Protein AF-A0A8S8Z675-F1 (afdb_monomer_lite)

Foldseek 3Di:
DDQDDPPDDPPPRDDQCCVVPPPPCPPPVLVCQQVVDDLLAFPDWDWDWDADPVRDIFIEIETHHQWQADPVNVRHAWPPQPNSSRHDNPRDQVSLVSNVVNSCVVCVNVPRGQAYEYHQSQALLPCRTQPPVNSLCVLQVCQVVNHAYEYGHEQLSDDPVVVVVSCVRHNNHHYHYPPVDQDQCCCVPVTVHPDHPVVVSGPPPPPDRRD

pLDDT: mean 84.51, std 18.65, range [29.25, 98.75]

Structure (mmCIF, N/CA/C/O backbone):
data_AF-A0A8S8Z675-F1
#
_entry.id   AF-A0A8S8Z675-F1
#
loop_
_atom_site.group_PDB
_atom_site.id
_atom_site.type_symbol
_atom_site.label_atom_id
_atom_site.label_alt_id
_atom_site.label_comp_id
_atom_site.label_asym_id
_atom_site.label_entity_id
_atom_site.label_seq_id
_atom_site.pdbx_PDB_ins_code
_atom_site.Cartn_x
_atom_site.Cartn_y
_atom_site.Cartn_z
_atom_site.occupancy
_atom_site.B_iso_or_equiv
_atom_site.auth_seq_id
_atom_site.auth_comp_id
_atom_site.auth_asym_id
_atom_site.auth_atom_id
_atom_site.pdbx_PDB_model_num
ATOM 1 N N . MET A 1 1 ? 6.447 -2.393 -35.358 1.00 37.44 1 MET A N 1
ATOM 2 C CA . MET A 1 1 ? 7.107 -2.925 -34.146 1.00 37.44 1 MET A CA 1
ATOM 3 C C . MET A 1 1 ? 8.607 -2.726 -34.304 1.00 37.44 1 MET A C 1
ATOM 5 O O . MET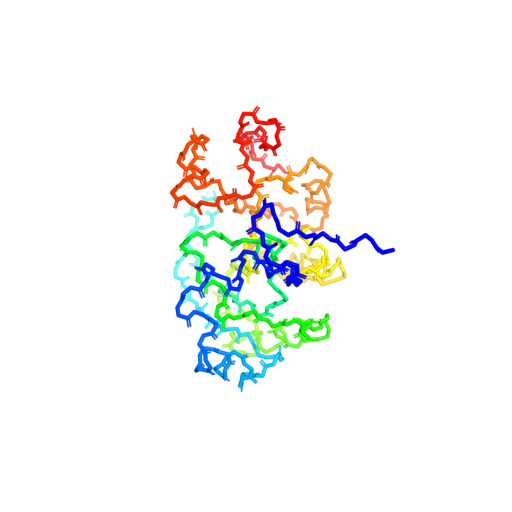 A 1 1 ? 9.206 -3.419 -35.113 1.00 37.44 1 MET A O 1
ATOM 9 N N . ALA A 1 2 ? 9.198 -1.735 -33.639 1.00 36.53 2 ALA A N 1
ATOM 10 C CA . ALA A 1 2 ? 10.641 -1.511 -33.720 1.00 36.53 2 ALA A CA 1
ATOM 11 C C . ALA A 1 2 ? 11.359 -2.552 -32.846 1.00 36.53 2 ALA A C 1
ATOM 13 O O . ALA A 1 2 ? 11.142 -2.600 -31.636 1.00 36.53 2 ALA A O 1
ATOM 14 N N . GLN A 1 3 ? 12.164 -3.418 -33.464 1.00 41.59 3 GLN A N 1
ATOM 15 C CA . GLN A 1 3 ? 13.065 -4.312 -32.743 1.00 41.59 3 GLN A CA 1
ATOM 16 C C . GLN A 1 3 ? 14.209 -3.470 -32.171 1.00 41.59 3 GLN A C 1
ATOM 18 O O . GLN A 1 3 ? 15.090 -3.034 -32.903 1.00 41.59 3 GLN A O 1
ATOM 23 N N . ALA A 1 4 ? 14.174 -3.200 -30.868 1.00 43.75 4 ALA A N 1
ATOM 24 C CA . ALA A 1 4 ? 15.305 -2.599 -30.178 1.00 43.75 4 ALA A CA 1
ATOM 25 C C . ALA A 1 4 ? 16.403 -3.666 -30.022 1.00 43.75 4 ALA A C 1
ATOM 27 O O . ALA A 1 4 ? 16.273 -4.582 -29.209 1.00 43.75 4 ALA A O 1
ATOM 28 N N . SER A 1 5 ? 17.459 -3.577 -30.830 1.00 43.59 5 SER A N 1
ATOM 29 C CA . SER A 1 5 ? 18.717 -4.298 -30.624 1.00 43.59 5 SER A CA 1
ATOM 30 C C . SER A 1 5 ? 19.519 -3.603 -29.520 1.00 43.59 5 SER A C 1
ATOM 32 O O . SER A 1 5 ? 19.601 -2.374 -29.492 1.00 43.59 5 SER A O 1
ATOM 34 N N . GLY A 1 6 ? 20.097 -4.363 -28.587 1.00 44.12 6 GLY A N 1
ATOM 35 C CA . GLY A 1 6 ? 20.959 -3.794 -27.546 1.00 44.12 6 GLY A CA 1
ATOM 36 C C . GLY A 1 6 ? 22.191 -3.124 -28.163 1.00 44.12 6 GLY A C 1
ATOM 37 O O . GLY A 1 6 ? 22.711 -3.618 -29.158 1.00 44.12 6 GLY A O 1
ATOM 38 N N . MET A 1 7 ? 22.675 -2.026 -27.565 1.00 50.34 7 MET A N 1
ATOM 39 C CA . MET A 1 7 ? 23.772 -1.188 -28.101 1.00 50.34 7 MET A CA 1
ATOM 40 C C . MET A 1 7 ? 25.100 -1.929 -28.368 1.00 50.34 7 MET A C 1
ATOM 42 O O . MET A 1 7 ? 25.996 -1.344 -28.967 1.00 50.34 7 MET A O 1
ATOM 46 N N . LEU A 1 8 ? 25.245 -3.184 -27.925 1.00 54.31 8 LEU A N 1
ATOM 47 C CA . LEU A 1 8 ? 26.469 -3.989 -28.039 1.00 54.31 8 LEU A CA 1
ATOM 48 C C . LEU A 1 8 ? 26.219 -5.469 -28.431 1.00 54.31 8 LEU A C 1
ATOM 50 O O . LEU A 1 8 ? 27.111 -6.292 -28.260 1.00 54.31 8 LEU A O 1
ATOM 54 N N . GLY A 1 9 ? 25.022 -5.848 -28.900 1.00 50.88 9 GLY A N 1
ATOM 55 C CA . GLY A 1 9 ? 24.631 -7.262 -29.054 1.00 50.88 9 GLY A CA 1
ATOM 56 C C . GLY A 1 9 ? 24.753 -7.838 -30.471 1.00 50.88 9 GLY A C 1
ATOM 57 O O . GLY A 1 9 ? 24.430 -7.165 -31.446 1.00 50.88 9 GLY A O 1
ATOM 58 N N . ASP A 1 10 ? 25.130 -9.115 -30.544 1.00 64.31 10 ASP A N 1
ATOM 59 C CA . ASP A 1 10 ? 25.222 -10.065 -31.678 1.00 64.31 10 ASP A CA 1
ATOM 60 C C . ASP A 1 10 ? 23.957 -10.256 -32.558 1.00 64.31 10 ASP A C 1
ATOM 62 O O . ASP A 1 10 ? 23.813 -11.262 -33.251 1.00 64.31 10 ASP A O 1
ATOM 66 N N . GLY A 1 11 ? 23.015 -9.313 -32.539 1.00 59.59 11 GLY A N 1
ATOM 67 C CA . GLY A 1 11 ? 21.727 -9.427 -33.223 1.00 59.59 11 GLY A CA 1
ATOM 68 C C . GLY A 1 11 ? 20.681 -10.251 -32.465 1.00 59.59 11 GLY A C 1
ATOM 69 O O . GLY A 1 11 ? 19.543 -10.349 -32.930 1.00 59.59 11 GLY A O 1
ATOM 70 N N . SER A 1 12 ? 21.004 -10.802 -31.288 1.00 61.88 12 SER A N 1
ATOM 71 C CA . SER A 1 12 ? 19.998 -11.392 -30.405 1.00 61.88 12 SER A CA 1
ATOM 72 C C . SER A 1 12 ? 19.007 -10.336 -29.901 1.00 61.88 12 SER A C 1
ATOM 74 O O . SER A 1 12 ? 19.313 -9.147 -29.745 1.00 61.88 12 SER A O 1
ATOM 76 N N . LYS A 1 13 ? 17.761 -10.770 -29.668 1.00 57.84 13 LYS A N 1
ATOM 77 C CA . LYS A 1 13 ? 16.705 -9.904 -29.134 1.00 57.84 13 LYS A CA 1
ATOM 78 C C . LYS A 1 13 ? 17.184 -9.352 -27.796 1.00 57.84 13 LYS A C 1
ATOM 80 O O . LYS A 1 13 ? 17.541 -10.137 -26.921 1.00 57.84 13 LYS A O 1
ATOM 85 N N . ALA A 1 14 ? 17.169 -8.025 -27.639 1.00 53.12 14 ALA A N 1
ATOM 86 C CA . ALA A 1 14 ? 17.610 -7.392 -26.406 1.00 53.12 14 ALA A CA 1
ATOM 87 C C . ALA A 1 14 ? 16.873 -8.014 -25.219 1.00 53.12 14 ALA A C 1
ATOM 89 O O . ALA A 1 14 ? 15.657 -7.864 -25.053 1.00 53.12 14 ALA A O 1
ATOM 90 N N . VAL A 1 15 ? 17.625 -8.742 -24.403 1.00 52.50 15 VAL A N 1
ATOM 91 C CA . VAL A 1 15 ? 17.136 -9.226 -23.130 1.00 52.50 15 VAL A CA 1
ATOM 92 C C . VAL A 1 15 ? 17.043 -7.990 -22.249 1.00 52.50 15 VAL A C 1
ATOM 94 O O . VAL A 1 15 ? 18.040 -7.311 -22.001 1.00 52.50 15 VAL A O 1
ATOM 97 N N . LYS A 1 16 ? 15.825 -7.628 -21.840 1.00 52.16 16 LYS A N 1
ATOM 98 C CA . LYS A 1 16 ? 15.617 -6.498 -20.931 1.00 52.16 16 LYS A CA 1
ATOM 99 C C . LYS A 1 16 ? 16.550 -6.695 -19.720 1.00 52.16 16 LYS A C 1
ATOM 101 O O . LYS A 1 16 ? 16.574 -7.786 -19.154 1.00 52.16 16 LYS A O 1
ATOM 106 N N . VAL A 1 17 ? 17.250 -5.639 -19.301 1.00 47.53 17 VAL A N 1
ATOM 107 C CA . VAL A 1 17 ? 18.273 -5.655 -18.229 1.00 47.53 17 VAL A CA 1
ATOM 108 C C . VAL A 1 17 ? 17.828 -6.429 -16.979 1.00 47.53 17 VAL A C 1
ATOM 110 O O . VAL A 1 17 ? 18.630 -7.133 -16.377 1.00 47.53 17 VAL A O 1
ATOM 113 N N . HIS A 1 18 ? 16.538 -6.399 -16.638 1.00 53.34 18 HIS A N 1
ATOM 114 C CA . HIS A 1 18 ? 15.972 -7.160 -15.521 1.00 53.34 18 HIS A CA 1
ATOM 115 C C . HIS A 1 18 ? 16.120 -8.698 -15.591 1.00 53.34 18 HIS A C 1
ATOM 117 O O . HIS A 1 18 ? 16.069 -9.323 -14.542 1.00 53.34 18 HIS A O 1
ATOM 123 N N . HIS A 1 19 ? 16.319 -9.333 -16.752 1.00 54.28 19 HIS A N 1
ATOM 124 C CA . HIS A 1 19 ? 16.662 -10.768 -16.813 1.00 54.28 19 HIS A CA 1
ATOM 125 C C . HIS A 1 19 ? 18.177 -11.018 -16.733 1.00 54.28 19 HIS A C 1
ATOM 127 O O . HIS A 1 19 ? 18.598 -12.154 -16.550 1.00 54.28 19 HIS A O 1
ATOM 133 N N . LEU A 1 20 ? 18.991 -9.969 -16.902 1.00 54.34 20 LEU A N 1
ATOM 134 C CA . LEU A 1 20 ? 20.455 -10.035 -16.878 1.00 54.34 20 LEU A CA 1
ATOM 135 C C . LEU A 1 20 ? 21.039 -9.633 -15.513 1.00 54.34 20 LEU A C 1
ATOM 137 O O . LEU A 1 20 ? 22.130 -10.071 -15.171 1.00 54.34 20 LEU A O 1
ATOM 141 N N . VAL A 1 21 ? 20.328 -8.792 -14.750 1.00 54.12 21 VAL A N 1
ATOM 142 C CA . VAL A 1 21 ? 20.815 -8.171 -13.501 1.00 54.12 21 VAL A CA 1
ATOM 143 C C . VAL A 1 21 ? 20.091 -8.680 -12.244 1.00 54.12 21 VAL A C 1
ATOM 145 O O . VAL A 1 21 ? 20.649 -8.583 -11.156 1.00 54.12 21 VAL A O 1
ATOM 148 N N . LYS A 1 22 ? 18.896 -9.279 -12.359 1.00 54.41 22 LYS A N 1
ATOM 149 C CA . LYS A 1 22 ? 18.192 -9.883 -11.209 1.00 54.41 22 LYS A CA 1
ATOM 150 C C . LYS A 1 22 ? 18.758 -11.268 -10.884 1.00 54.41 22 LYS A C 1
ATOM 152 O O . LYS A 1 22 ? 18.321 -12.290 -11.424 1.00 54.41 22 LYS A O 1
ATOM 157 N N . ALA A 1 23 ? 19.812 -11.251 -10.075 1.00 58.53 23 ALA A N 1
ATOM 158 C CA . ALA A 1 23 ? 20.454 -12.395 -9.439 1.00 58.53 23 ALA A CA 1
ATOM 159 C C . ALA A 1 23 ? 19.529 -12.964 -8.327 1.00 58.53 23 ALA A C 1
ATOM 161 O O . ALA A 1 23 ? 18.696 -12.248 -7.829 1.00 58.53 23 ALA A O 1
ATOM 162 N N . PRO A 1 24 ? 19.670 -14.215 -7.867 1.00 58.28 24 PRO A N 1
ATOM 163 C CA . PRO A 1 24 ? 18.633 -15.058 -7.214 1.00 58.28 24 PRO A CA 1
ATOM 164 C C . PRO A 1 24 ? 17.138 -15.054 -7.627 1.00 58.28 24 PRO A C 1
ATOM 166 O O . PRO A 1 24 ? 16.511 -16.118 -7.591 1.00 58.28 24 PRO A O 1
ATOM 169 N N . GLU A 1 25 ? 16.516 -13.935 -8.003 1.00 62.53 25 GLU A N 1
ATOM 170 C CA . GLU A 1 25 ? 15.045 -13.831 -8.127 1.00 62.53 25 GLU A CA 1
ATOM 171 C C . GLU A 1 25 ? 14.463 -14.525 -9.368 1.00 62.53 25 GLU A C 1
ATOM 173 O O . GLU A 1 25 ? 13.314 -14.960 -9.366 1.00 62.53 25 GLU A O 1
ATOM 178 N N . ASN A 1 26 ? 15.262 -14.658 -10.429 1.00 67.81 26 ASN A N 1
ATOM 179 C CA . ASN A 1 26 ? 14.897 -15.413 -11.632 1.00 67.81 26 ASN A CA 1
ATOM 180 C C . ASN A 1 26 ? 15.376 -16.868 -11.582 1.00 67.81 26 ASN A C 1
ATOM 182 O O . ASN A 1 26 ? 15.311 -17.575 -12.591 1.00 67.81 26 ASN A O 1
ATOM 186 N N . THR A 1 27 ? 15.899 -17.327 -10.440 1.00 78.50 27 THR A N 1
ATOM 187 C CA . THR A 1 27 ? 16.224 -18.746 -10.313 1.00 78.50 27 THR A CA 1
ATOM 188 C C . THR A 1 27 ? 14.946 -19.568 -10.479 1.00 78.50 27 THR A C 1
ATOM 190 O O . THR A 1 27 ? 13.864 -19.124 -10.081 1.00 78.50 27 THR A O 1
ATOM 193 N N . PRO A 1 28 ? 15.040 -20.789 -11.030 1.00 83.50 28 PRO A N 1
ATOM 194 C CA . PRO A 1 28 ? 13.882 -21.666 -11.139 1.00 83.50 28 PRO A CA 1
ATOM 195 C C . PRO A 1 28 ? 13.163 -21.882 -9.802 1.00 83.50 28 PRO A C 1
ATOM 197 O O . PRO A 1 28 ? 11.961 -22.105 -9.792 1.00 83.50 28 PRO A O 1
ATOM 200 N N . GLU A 1 29 ? 13.876 -21.817 -8.676 1.00 83.69 29 GLU A N 1
ATOM 201 C CA . GLU A 1 29 ? 13.288 -21.935 -7.342 1.00 83.69 29 GLU A CA 1
ATOM 202 C C . GLU A 1 29 ? 12.464 -20.711 -6.944 1.00 83.69 29 GLU A C 1
ATOM 204 O O . GLU A 1 29 ? 11.312 -20.873 -6.550 1.00 83.69 29 GLU A O 1
ATOM 209 N N . SER A 1 30 ? 13.008 -19.503 -7.105 1.00 81.56 30 SER A N 1
ATOM 210 C CA . SER A 1 30 ? 12.283 -18.257 -6.835 1.00 81.56 30 SER A CA 1
ATOM 211 C C . SER A 1 30 ? 11.032 -18.135 -7.700 1.00 81.56 30 SER A C 1
ATOM 213 O O . SER A 1 30 ? 9.965 -17.798 -7.192 1.00 81.56 30 SER A O 1
ATOM 215 N N . VAL A 1 31 ? 11.134 -18.497 -8.986 1.00 82.75 31 VAL A N 1
ATOM 216 C CA . VAL A 1 31 ? 9.974 -18.568 -9.882 1.00 82.75 31 VAL A CA 1
ATOM 217 C C . VAL A 1 31 ? 8.979 -19.601 -9.365 1.00 82.75 31 VAL A C 1
ATOM 219 O O . VAL A 1 31 ? 7.843 -19.240 -9.106 1.00 82.75 31 VAL A O 1
ATOM 222 N N . ARG A 1 32 ? 9.388 -20.854 -9.115 1.00 87.19 32 ARG A N 1
ATOM 223 C CA . ARG A 1 32 ? 8.475 -21.882 -8.579 1.00 87.19 32 ARG A CA 1
ATOM 224 C C . ARG A 1 32 ? 7.759 -21.428 -7.311 1.00 87.19 32 ARG A C 1
ATOM 226 O O . ARG A 1 32 ? 6.565 -21.656 -7.198 1.00 87.19 32 ARG A O 1
ATOM 233 N N . ARG A 1 33 ? 8.465 -20.794 -6.373 1.00 85.75 33 ARG A N 1
ATOM 234 C CA . ARG A 1 33 ? 7.872 -20.286 -5.131 1.00 85.75 33 ARG A CA 1
ATOM 235 C C . ARG A 1 33 ? 6.822 -19.213 -5.416 1.00 85.75 33 ARG A C 1
ATOM 237 O O . ARG A 1 33 ? 5.732 -19.274 -4.858 1.00 85.75 33 ARG A O 1
ATOM 244 N N . ARG A 1 34 ? 7.132 -18.267 -6.297 1.00 85.12 34 ARG A N 1
ATOM 245 C CA . ARG A 1 34 ? 6.224 -17.186 -6.685 1.00 85.12 34 ARG A CA 1
ATOM 246 C C . ARG A 1 34 ? 4.999 -17.684 -7.455 1.00 85.12 34 ARG A C 1
ATOM 248 O O . ARG A 1 34 ? 3.901 -17.200 -7.250 1.00 85.12 34 ARG A O 1
ATOM 255 N N . GLU A 1 35 ? 5.168 -18.696 -8.295 1.00 87.00 35 GLU A N 1
ATOM 256 C CA . GLU A 1 35 ? 4.053 -19.314 -9.019 1.00 87.00 35 GLU A CA 1
ATOM 257 C C . GLU A 1 35 ? 3.272 -20.334 -8.156 1.00 87.00 35 GLU A C 1
ATOM 259 O O . GLU A 1 35 ? 2.268 -20.871 -8.611 1.00 87.00 35 GLU A O 1
ATOM 264 N N . SER A 1 36 ? 3.726 -20.645 -6.931 1.00 89.50 36 SER A N 1
ATOM 265 C CA . SER A 1 36 ? 3.105 -21.681 -6.081 1.00 89.50 36 SER A CA 1
ATOM 266 C C . SER A 1 36 ? 2.018 -21.183 -5.134 1.00 89.50 36 SER A C 1
ATOM 268 O O . SER A 1 36 ? 1.254 -22.001 -4.626 1.00 89.50 36 SER A O 1
ATOM 270 N N . TRP A 1 37 ? 1.976 -19.882 -4.846 1.00 91.06 37 TRP A N 1
ATOM 271 C CA . TRP A 1 37 ? 0.991 -19.322 -3.926 1.00 91.06 37 TRP A CA 1
ATOM 272 C C . TRP A 1 37 ? -0.346 -19.036 -4.615 1.00 91.06 37 TRP A C 1
ATOM 274 O O . TRP A 1 37 ? -0.410 -18.849 -5.832 1.00 91.06 37 TRP A O 1
ATOM 284 N N . ASP A 1 38 ? -1.414 -18.988 -3.820 1.00 94.50 38 ASP A N 1
ATOM 285 C CA . ASP A 1 38 ? -2.748 -18.605 -4.279 1.00 94.50 38 ASP A CA 1
ATOM 286 C C . ASP A 1 38 ? -2.853 -17.077 -4.409 1.00 94.50 38 ASP A C 1
ATOM 288 O O . ASP A 1 38 ? -2.470 -16.342 -3.494 1.00 94.50 38 ASP A O 1
ATOM 292 N N . ALA A 1 39 ? -3.324 -16.594 -5.562 1.00 94.50 39 ALA A N 1
ATOM 293 C CA . ALA A 1 39 ? -3.468 -15.162 -5.819 1.00 94.50 39 ALA A CA 1
ATOM 294 C C . ALA A 1 39 ? -4.624 -14.535 -5.050 1.00 94.50 39 ALA A C 1
ATOM 296 O O . ALA A 1 39 ? -4.605 -13.324 -4.835 1.00 94.50 39 ALA A O 1
ATOM 297 N N . THR A 1 40 ? -5.580 -15.339 -4.584 1.00 97.06 40 THR A N 1
ATOM 298 C CA . THR A 1 40 ? -6.673 -14.851 -3.744 1.00 97.06 40 THR A CA 1
ATOM 299 C C . THR A 1 40 ? -6.250 -14.663 -2.289 1.00 97.06 40 THR A C 1
ATOM 301 O O . THR A 1 40 ? -7.021 -14.124 -1.503 1.00 97.06 40 THR A O 1
ATOM 304 N N . GLU A 1 41 ? -5.037 -15.075 -1.902 1.00 97.00 41 GLU A N 1
ATOM 305 C CA . GLU A 1 41 ? -4.533 -14.923 -0.537 1.00 97.00 41 GLU A CA 1
ATOM 306 C C . GLU A 1 41 ? -3.491 -13.798 -0.414 1.00 97.00 41 GLU A C 1
ATOM 308 O O . GLU A 1 41 ? -2.545 -13.730 -1.213 1.00 97.00 41 GLU A O 1
ATOM 313 N N . PRO A 1 42 ? -3.594 -12.932 0.615 1.00 97.12 42 PRO A N 1
ATOM 314 C CA . PRO A 1 42 ? -2.607 -11.886 0.847 1.00 97.12 42 PRO A CA 1
ATOM 315 C C . PRO A 1 42 ? -1.243 -12.492 1.195 1.00 97.12 42 PRO A C 1
ATOM 317 O O . PRO A 1 42 ? -1.143 -13.598 1.740 1.00 97.12 42 PRO A O 1
ATOM 320 N N . ALA A 1 43 ? -0.170 -11.743 0.932 1.00 95.25 43 ALA A N 1
ATOM 321 C CA . ALA A 1 43 ? 1.193 -12.163 1.246 1.00 95.25 43 ALA A CA 1
ATOM 322 C C . ALA A 1 43 ? 1.350 -12.437 2.745 1.00 95.25 43 ALA A C 1
ATOM 324 O O . ALA A 1 43 ? 1.880 -13.473 3.153 1.00 95.25 43 ALA A O 1
ATOM 325 N N . THR A 1 44 ? 0.845 -11.518 3.568 1.00 96.06 44 THR A N 1
ATOM 326 C CA . THR A 1 44 ? 0.732 -11.689 5.014 1.00 96.06 44 THR A CA 1
ATOM 327 C C . THR A 1 44 ? -0.250 -10.681 5.600 1.00 96.06 44 THR A C 1
ATOM 329 O O . THR A 1 44 ? -0.489 -9.616 5.027 1.00 96.06 44 THR A O 1
ATOM 332 N N . VAL A 1 45 ? -0.786 -11.013 6.772 1.00 98.31 45 VAL A N 1
ATOM 333 C CA . VAL A 1 45 ? -1.594 -10.113 7.594 1.00 98.31 45 VAL A CA 1
ATOM 334 C C . VAL A 1 45 ? -1.207 -10.270 9.054 1.00 98.31 45 VAL A C 1
ATOM 336 O O . VAL A 1 45 ? -0.895 -11.377 9.500 1.00 98.31 45 VAL A O 1
ATOM 339 N N . TYR A 1 46 ? -1.204 -9.172 9.803 1.00 98.44 46 TYR A N 1
ATOM 340 C CA . TYR A 1 46 ? -0.879 -9.188 11.229 1.00 98.44 46 TYR A CA 1
ATOM 341 C C . TYR A 1 46 ? -1.357 -7.912 11.933 1.00 98.44 46 TYR A C 1
ATOM 343 O O . TYR A 1 46 ? -1.612 -6.893 11.293 1.00 98.44 46 TYR A O 1
ATOM 351 N N . LYS A 1 47 ? -1.468 -7.963 13.266 1.00 98.56 47 LYS A N 1
ATOM 352 C CA . LYS A 1 47 ? -1.799 -6.810 14.119 1.00 98.56 47 LYS A CA 1
ATOM 353 C C . LYS A 1 47 ? -0.540 -6.315 14.844 1.00 98.56 47 LYS A C 1
ATOM 355 O O . LYS A 1 47 ? 0.241 -7.129 15.334 1.00 98.56 47 LYS A O 1
ATOM 360 N N . THR A 1 48 ? -0.347 -5.000 14.943 1.00 98.19 48 THR A N 1
ATOM 361 C CA . THR A 1 48 ? 0.754 -4.380 15.708 1.00 98.19 48 THR A CA 1
ATOM 362 C C . THR A 1 48 ? 0.262 -3.229 16.581 1.00 98.19 48 THR A C 1
ATOM 364 O O . THR A 1 48 ? -0.651 -2.516 16.163 1.00 98.19 48 THR A O 1
ATOM 367 N N . PRO A 1 49 ? 0.888 -2.974 17.744 1.00 98.19 49 PRO A N 1
ATOM 368 C CA . PRO A 1 49 ? 0.720 -1.706 18.450 1.00 98.19 49 PRO A CA 1
ATOM 369 C C . PRO A 1 49 ? 1.179 -0.538 17.569 1.00 98.19 49 PRO A C 1
ATOM 371 O O . PRO A 1 49 ? 2.203 -0.647 16.898 1.00 98.19 49 PRO A O 1
ATOM 374 N N . GLU A 1 50 ? 0.434 0.564 17.574 1.00 98.06 50 GLU A N 1
ATOM 375 C CA . GLU A 1 50 ? 0.723 1.755 16.773 1.00 98.06 50 GLU A CA 1
ATOM 376 C C . GLU A 1 50 ? 0.187 3.028 17.449 1.00 98.06 50 GLU A C 1
ATOM 378 O O . GLU A 1 50 ? -0.498 2.961 18.474 1.00 98.06 50 GLU A O 1
ATOM 383 N N . ILE A 1 51 ? 0.504 4.197 16.891 1.00 97.56 51 ILE A N 1
ATOM 384 C CA . ILE A 1 51 ? 0.034 5.501 17.366 1.00 97.56 51 ILE A CA 1
ATOM 385 C C . ILE A 1 51 ? -0.745 6.215 16.251 1.00 97.56 51 ILE A C 1
ATOM 387 O O . ILE A 1 51 ? -0.271 6.347 15.123 1.00 97.56 51 ILE A O 1
ATOM 391 N N . LEU A 1 52 ? -1.953 6.679 16.570 1.00 97.19 52 LEU A N 1
ATOM 392 C CA . LEU A 1 52 ? -2.769 7.512 15.685 1.00 97.19 52 LEU A CA 1
ATOM 393 C C . LEU A 1 52 ? -2.173 8.928 15.540 1.00 97.19 52 LEU A C 1
ATOM 395 O O . LEU A 1 52 ? -1.389 9.359 16.387 1.00 97.19 52 LEU A O 1
ATOM 399 N N . PRO A 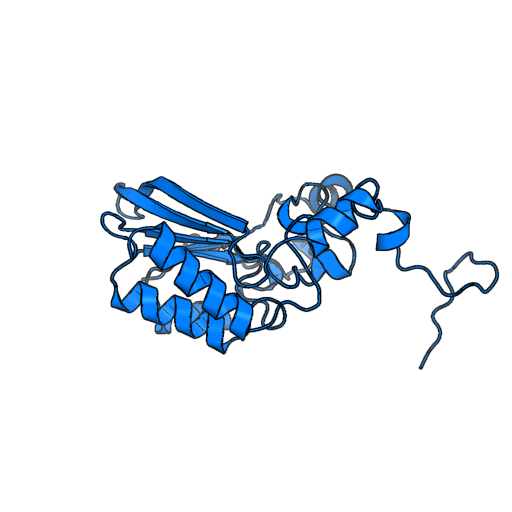1 53 ? -2.555 9.709 14.510 1.00 94.88 53 PRO A N 1
ATOM 400 C CA . PRO A 1 53 ? -2.013 11.059 14.305 1.00 94.88 53 PRO A CA 1
ATOM 401 C C . PRO A 1 53 ? -2.223 12.042 15.470 1.00 94.88 53 PRO A C 1
ATOM 403 O O . PRO A 1 53 ? -1.510 13.041 15.570 1.00 94.88 53 PRO A O 1
ATOM 406 N N . ASP A 1 54 ? -3.204 11.786 16.335 1.00 95.50 54 ASP A N 1
ATOM 407 C CA . ASP A 1 54 ? -3.496 12.569 17.539 1.00 95.50 54 ASP A CA 1
ATOM 408 C C . ASP A 1 54 ? -2.654 12.155 18.764 1.00 95.50 54 ASP A C 1
ATOM 410 O O . ASP A 1 54 ? -2.731 12.803 19.808 1.00 95.50 54 ASP A O 1
ATOM 414 N N . GLY A 1 55 ? -1.826 11.113 18.637 1.00 97.00 55 GLY A N 1
ATOM 415 C CA . GLY A 1 55 ? -1.001 10.557 19.708 1.00 97.00 55 GLY A CA 1
ATOM 416 C C . GLY A 1 55 ? -1.651 9.404 20.480 1.00 97.00 55 GLY A C 1
ATOM 417 O O . GLY A 1 55 ? -1.015 8.848 21.376 1.00 97.00 55 GLY A O 1
ATOM 418 N N . THR A 1 56 ? -2.885 9.014 20.153 1.00 98.06 56 THR A N 1
ATOM 419 C CA . THR A 1 56 ? -3.589 7.917 20.824 1.00 98.06 56 THR A CA 1
ATOM 420 C C . THR A 1 56 ? -2.968 6.565 20.459 1.00 98.06 56 THR A C 1
ATOM 422 O O . THR A 1 56 ? -2.785 6.247 19.283 1.00 98.06 56 THR A O 1
ATOM 425 N N . HIS A 1 57 ? -2.663 5.736 21.462 1.00 98.19 57 HIS A N 1
ATOM 426 C CA . HIS A 1 57 ? -2.235 4.352 21.237 1.00 98.19 57 HIS A CA 1
ATOM 427 C C . HIS A 1 57 ? -3.376 3.527 20.638 1.00 98.19 57 HIS A C 1
ATOM 429 O O . HIS A 1 57 ? -4.501 3.562 21.134 1.00 98.19 57 HIS A O 1
ATOM 435 N N . CYS A 1 58 ? -3.076 2.739 19.613 1.00 98.31 58 CYS A N 1
ATOM 436 C CA . CYS A 1 58 ? -4.042 1.874 18.956 1.00 98.31 58 CYS A CA 1
ATOM 437 C C . CYS A 1 58 ? -3.416 0.542 18.533 1.00 98.31 58 CYS A C 1
ATOM 439 O O . CYS A 1 58 ? -2.206 0.325 18.642 1.00 98.31 58 CYS A O 1
ATOM 441 N N . THR A 1 59 ? -4.261 -0.345 18.017 1.00 98.69 59 THR A N 1
ATOM 442 C CA . THR A 1 59 ? -3.826 -1.522 17.265 1.00 98.69 59 THR A CA 1
ATOM 443 C C . THR A 1 59 ? -4.036 -1.251 15.780 1.00 98.69 59 THR A C 1
ATOM 445 O O . THR A 1 59 ? -5.138 -0.880 15.365 1.00 98.69 59 THR A O 1
ATOM 448 N N . ALA A 1 60 ? -2.995 -1.471 14.981 1.00 98.56 60 ALA A N 1
ATOM 449 C CA . ALA A 1 60 ? -3.052 -1.413 13.530 1.00 98.56 60 ALA A CA 1
ATOM 450 C C . ALA A 1 60 ? -3.120 -2.822 12.937 1.00 98.56 60 ALA A C 1
ATOM 452 O O . ALA A 1 60 ? -2.271 -3.667 13.227 1.00 98.56 60 ALA A O 1
ATOM 453 N N . ALA A 1 61 ? -4.103 -3.059 12.077 1.00 98.69 61 ALA A N 1
ATOM 454 C CA . ALA A 1 61 ? -4.123 -4.195 11.171 1.00 98.69 61 ALA A CA 1
ATOM 455 C C . ALA A 1 61 ? -3.253 -3.878 9.950 1.00 98.69 61 ALA A C 1
ATOM 457 O O . ALA A 1 61 ? -3.432 -2.853 9.300 1.00 98.69 61 ALA A O 1
ATOM 458 N N . THR A 1 62 ? -2.301 -4.744 9.630 1.00 98.56 62 THR A N 1
ATOM 459 C CA . THR A 1 62 ? -1.459 -4.615 8.439 1.00 98.56 62 THR A CA 1
ATOM 460 C C . THR A 1 62 ? -1.834 -5.691 7.438 1.00 98.56 62 THR A C 1
ATOM 462 O O . THR A 1 62 ? -1.860 -6.871 7.791 1.00 98.56 62 THR A O 1
ATOM 465 N N . VAL A 1 63 ? -2.094 -5.281 6.197 1.00 98.38 63 VAL A N 1
ATOM 466 C CA . VAL A 1 63 ? -2.390 -6.169 5.073 1.00 98.38 63 VAL A CA 1
ATOM 467 C C . VAL A 1 63 ? -1.358 -5.937 3.982 1.00 98.38 63 VAL A C 1
ATOM 469 O O . VAL A 1 63 ? -1.231 -4.829 3.455 1.00 98.38 63 VAL A O 1
ATOM 472 N N . ILE A 1 64 ? -0.612 -6.992 3.658 1.00 97.12 64 ILE A N 1
ATOM 473 C CA . ILE A 1 64 ? 0.349 -6.989 2.561 1.00 97.12 64 ILE A CA 1
ATOM 474 C C . ILE A 1 64 ? -0.231 -7.791 1.405 1.00 97.12 64 ILE A C 1
ATOM 476 O O . ILE A 1 64 ? -0.426 -9.002 1.522 1.00 97.12 64 ILE A O 1
ATOM 480 N N . PHE A 1 65 ? -0.492 -7.111 0.294 1.00 97.12 65 PHE A N 1
ATOM 481 C CA . PHE A 1 65 ? -1.097 -7.701 -0.893 1.00 97.12 65 PHE A CA 1
ATOM 482 C C . PHE A 1 65 ? -0.049 -8.323 -1.811 1.00 97.12 65 PHE A C 1
ATOM 484 O O . PHE A 1 65 ? 1.076 -7.830 -1.933 1.00 97.12 65 PHE A O 1
ATOM 491 N N . ARG A 1 66 ? -0.459 -9.382 -2.507 1.00 94.75 66 ARG A N 1
ATOM 492 C CA . ARG A 1 66 ? 0.211 -9.892 -3.699 1.00 94.75 66 ARG A CA 1
ATOM 493 C C . ARG A 1 66 ? -0.381 -9.199 -4.908 1.00 94.75 66 ARG A C 1
ATOM 495 O O . ARG A 1 66 ? -1.584 -9.264 -5.129 1.00 94.75 66 ARG A O 1
ATOM 502 N N . THR A 1 67 ? 0.445 -8.520 -5.686 1.00 94.06 67 THR A N 1
ATOM 503 C CA . THR A 1 67 ? -0.027 -7.697 -6.804 1.00 94.06 67 THR A CA 1
ATOM 504 C C . THR A 1 67 ? 0.688 -8.081 -8.091 1.00 94.06 67 THR A C 1
ATOM 506 O O . THR A 1 67 ? 1.567 -8.944 -8.126 1.00 94.06 67 THR A O 1
ATOM 509 N N . ARG A 1 68 ? 0.382 -7.371 -9.176 1.00 90.81 68 ARG A N 1
ATOM 510 C CA . ARG A 1 68 ? 1.182 -7.448 -10.404 1.00 90.81 68 ARG A CA 1
ATOM 511 C C . ARG A 1 68 ? 2.554 -6.794 -10.264 1.00 90.81 68 ARG A C 1
ATOM 513 O O . ARG A 1 68 ? 3.368 -6.881 -11.172 1.00 90.81 68 ARG A O 1
ATOM 520 N N . GLY A 1 69 ? 2.838 -6.138 -9.146 1.00 89.12 69 GLY A N 1
ATOM 521 C CA . GLY A 1 69 ? 4.074 -5.417 -8.900 1.00 89.12 69 GLY A CA 1
ATOM 522 C C . GLY A 1 69 ? 4.126 -4.051 -9.574 1.00 89.12 69 GLY A C 1
ATOM 523 O O . GLY A 1 69 ? 3.563 -3.815 -10.646 1.00 89.12 69 GLY A O 1
ATOM 524 N N . CYS A 1 70 ? 4.871 -3.150 -8.940 1.00 87.94 70 CYS A N 1
ATOM 525 C CA . CYS A 1 70 ? 4.938 -1.758 -9.352 1.00 87.94 70 CYS A CA 1
ATOM 526 C C . CYS A 1 70 ? 5.560 -1.564 -10.744 1.00 87.94 70 CYS A C 1
ATOM 528 O O . CYS A 1 70 ? 6.411 -2.329 -11.209 1.00 87.94 70 CYS A O 1
ATOM 530 N N . ALA A 1 71 ? 5.219 -0.460 -11.412 1.00 85.31 71 ALA A N 1
ATOM 531 C CA . ALA A 1 71 ? 5.758 -0.143 -12.738 1.00 85.31 71 ALA A CA 1
ATOM 532 C C . ALA A 1 71 ? 7.300 -0.113 -12.785 1.00 85.31 71 ALA A C 1
ATOM 534 O O . ALA A 1 71 ? 7.905 -0.411 -13.820 1.00 85.31 71 ALA A O 1
ATOM 535 N N . TRP A 1 72 ? 7.952 0.243 -11.670 1.00 85.56 72 TRP A N 1
ATOM 536 C CA . TRP A 1 72 ? 9.410 0.235 -11.583 1.00 85.56 72 TRP A CA 1
ATOM 537 C C . TRP A 1 72 ? 9.990 -1.178 -11.510 1.00 85.56 72 TRP A C 1
ATOM 539 O O . TRP A 1 72 ? 11.010 -1.432 -12.152 1.00 85.56 72 TRP A O 1
ATOM 549 N N . TRP A 1 73 ? 9.329 -2.114 -10.823 1.00 81.94 73 TRP A N 1
ATOM 550 C CA . TRP A 1 73 ? 9.715 -3.528 -10.791 1.00 81.94 73 TRP A CA 1
ATOM 551 C C . TRP A 1 73 ? 9.812 -4.123 -12.204 1.00 81.94 73 TRP A C 1
ATOM 553 O O . TRP A 1 73 ? 10.795 -4.804 -12.524 1.00 81.94 73 TRP A O 1
ATOM 563 N N . TRP A 1 74 ? 8.856 -3.779 -13.072 1.00 78.56 74 TRP A N 1
ATOM 564 C CA . TRP A 1 74 ? 8.810 -4.217 -14.471 1.00 78.56 74 TRP A CA 1
ATOM 565 C C . TRP A 1 74 ? 9.902 -3.618 -15.369 1.00 78.56 74 TRP A C 1
ATOM 567 O O . TRP A 1 74 ? 10.139 -4.117 -16.474 1.00 78.56 74 TRP A O 1
ATOM 577 N N . LYS A 1 75 ? 10.574 -2.557 -14.910 1.00 79.06 75 LYS A N 1
ATOM 578 C CA . LYS A 1 75 ? 11.685 -1.902 -15.615 1.00 79.06 75 LYS A CA 1
ATOM 579 C C . LYS A 1 75 ? 13.046 -2.317 -15.056 1.00 79.06 75 LYS A C 1
ATOM 581 O O . LYS A 1 75 ? 13.923 -2.691 -15.831 1.00 79.06 75 LYS A O 1
ATOM 586 N N . SER A 1 76 ? 13.219 -2.229 -13.737 1.00 77.44 76 SER A N 1
ATOM 587 C CA . SER A 1 76 ? 14.499 -2.433 -13.045 1.00 77.44 76 SER A CA 1
ATOM 588 C C . SER A 1 76 ? 14.299 -2.928 -11.603 1.00 77.44 76 SER A C 1
ATOM 590 O O . SER A 1 76 ? 14.791 -4.000 -11.263 1.00 77.44 76 SER A O 1
ATOM 592 N N . GLY A 1 77 ? 13.483 -2.227 -10.802 1.00 82.12 77 GLY A N 1
ATOM 593 C CA . GLY A 1 77 ? 13.221 -2.523 -9.383 1.00 82.12 77 GLY A CA 1
ATOM 594 C C . GLY A 1 77 ? 14.164 -1.782 -8.426 1.00 82.12 77 GLY A C 1
ATOM 595 O O . GLY A 1 77 ? 15.278 -1.439 -8.801 1.00 82.12 77 GLY A O 1
ATOM 596 N N . CYS A 1 78 ? 13.723 -1.497 -7.196 1.00 85.88 78 CYS A N 1
ATOM 597 C CA . CYS A 1 78 ? 14.612 -0.909 -6.181 1.00 85.88 78 CYS A CA 1
ATOM 598 C C . CYS A 1 78 ? 15.483 -2.012 -5.563 1.00 85.88 78 CYS A C 1
ATOM 600 O O . CYS A 1 78 ? 14.994 -3.123 -5.364 1.00 85.88 78 CYS A O 1
ATOM 602 N N . THR A 1 79 ? 16.734 -1.709 -5.216 1.00 85.19 79 THR A N 1
ATOM 603 C CA . THR A 1 79 ? 17.733 -2.702 -4.768 1.00 85.19 79 THR A CA 1
ATOM 604 C C . THR A 1 79 ? 17.369 -3.438 -3.479 1.00 85.19 79 THR A C 1
ATOM 606 O O . THR A 1 79 ? 17.786 -4.576 -3.301 1.00 85.19 79 THR A O 1
ATOM 609 N N . PHE A 1 80 ? 16.588 -2.820 -2.591 1.00 83.75 80 PHE A N 1
ATOM 610 C CA . PHE A 1 80 ? 16.195 -3.394 -1.297 1.00 83.75 80 PHE A CA 1
ATOM 611 C C . PHE A 1 80 ? 14.727 -3.845 -1.233 1.00 83.75 80 PHE A C 1
ATOM 613 O O . PHE A 1 80 ? 14.259 -4.287 -0.186 1.00 83.75 80 PHE A O 1
ATOM 620 N N . CYS A 1 81 ? 13.962 -3.674 -2.312 1.00 84.62 81 CYS A N 1
ATOM 621 C CA . CYS A 1 81 ? 12.517 -3.887 -2.282 1.00 84.62 81 CYS A CA 1
ATOM 622 C C . CYS A 1 81 ? 12.196 -5.380 -2.173 1.00 84.62 81 CYS A C 1
ATOM 624 O O . CYS A 1 81 ? 12.386 -6.085 -3.145 1.00 84.62 81 CYS A O 1
ATOM 626 N N . GLY A 1 82 ? 11.675 -5.866 -1.044 1.00 81.69 82 GLY A N 1
ATOM 627 C CA . GLY A 1 82 ? 11.351 -7.292 -0.866 1.00 81.69 82 GLY A CA 1
ATOM 628 C C . GLY A 1 82 ? 10.107 -7.784 -1.621 1.00 81.69 82 GLY A C 1
ATOM 629 O O . GLY A 1 82 ? 9.961 -8.992 -1.816 1.00 81.69 82 GLY A O 1
ATOM 630 N N . TYR A 1 83 ? 9.247 -6.866 -2.085 1.00 82.50 83 TYR A N 1
ATOM 631 C CA . TYR A 1 83 ? 7.953 -7.183 -2.706 1.00 82.50 83 TYR A CA 1
ATOM 632 C C . TYR A 1 83 ? 8.054 -8.024 -3.974 1.00 82.50 83 TYR A C 1
ATOM 634 O O . TYR A 1 83 ? 7.093 -8.679 -4.349 1.00 82.50 83 TYR A O 1
ATOM 642 N N . PHE A 1 84 ? 9.215 -8.076 -4.625 1.00 78.12 84 PHE A N 1
ATOM 643 C CA . PHE A 1 84 ? 9.386 -8.906 -5.815 1.00 78.12 84 PHE A CA 1
ATOM 644 C C . PHE A 1 84 ? 9.137 -10.405 -5.600 1.00 78.12 84 PHE A C 1
ATOM 646 O O . PHE A 1 84 ? 8.954 -11.136 -6.574 1.00 78.12 84 PHE A O 1
ATOM 653 N N . ASN A 1 85 ? 9.177 -10.883 -4.354 1.00 82.06 85 ASN A N 1
ATOM 654 C CA . ASN A 1 85 ? 8.870 -12.276 -4.033 1.00 82.06 85 ASN A CA 1
ATOM 655 C C . ASN A 1 85 ? 7.363 -12.572 -4.097 1.00 82.06 85 ASN A C 1
ATOM 657 O O . ASN A 1 85 ? 6.972 -13.730 -4.243 1.00 82.06 85 ASN A O 1
ATOM 661 N N . ASP A 1 86 ? 6.542 -11.527 -4.028 1.00 86.25 86 ASP A N 1
ATOM 662 C CA . ASP A 1 86 ? 5.094 -11.583 -3.839 1.00 86.25 86 ASP A CA 1
ATOM 663 C C . ASP A 1 86 ? 4.331 -10.970 -5.029 1.00 86.25 86 ASP A C 1
ATOM 665 O O . ASP A 1 86 ? 3.165 -10.608 -4.902 1.00 86.25 86 ASP A O 1
ATOM 669 N N . VAL A 1 87 ? 4.977 -10.850 -6.197 1.00 87.38 87 VAL A N 1
ATOM 670 C CA . VAL A 1 87 ? 4.363 -10.295 -7.419 1.00 87.38 87 VAL A CA 1
ATOM 671 C C . VAL A 1 87 ? 4.167 -11.352 -8.500 1.00 87.38 87 VAL A C 1
ATOM 673 O O . VAL A 1 87 ? 5.059 -12.161 -8.726 1.00 87.38 87 VAL A O 1
ATOM 676 N N . ARG A 1 88 ? 3.049 -11.335 -9.226 1.00 87.75 88 ARG A N 1
ATOM 677 C CA . ARG A 1 88 ? 2.790 -12.255 -10.355 1.00 87.75 88 ARG A CA 1
ATOM 678 C C . ARG A 1 88 ? 1.982 -11.544 -11.436 1.00 87.75 88 ARG A C 1
ATOM 680 O O . ARG A 1 88 ? 1.174 -10.671 -11.138 1.00 87.75 88 ARG A O 1
ATOM 687 N N . ASP A 1 89 ? 2.265 -11.815 -12.705 1.00 86.81 89 ASP A N 1
ATOM 688 C CA . ASP A 1 89 ? 1.746 -11.013 -13.824 1.00 86.81 89 ASP A CA 1
ATOM 689 C C . ASP A 1 89 ? 0.260 -11.232 -14.138 1.00 86.81 89 ASP A C 1
ATOM 691 O O . ASP A 1 89 ? -0.352 -10.372 -14.785 1.00 86.81 89 ASP A O 1
ATOM 695 N N . ASP A 1 90 ? -0.302 -12.336 -13.669 1.00 90.50 90 ASP A N 1
ATOM 696 C CA . ASP A 1 90 ? -1.683 -12.790 -13.838 1.00 90.50 90 ASP A CA 1
ATOM 697 C C . ASP A 1 90 ? -2.624 -12.385 -12.687 1.00 90.50 90 ASP A C 1
ATOM 699 O O . ASP A 1 90 ? -3.816 -12.643 -12.806 1.00 90.50 90 ASP A O 1
ATOM 703 N N . VAL A 1 91 ? -2.135 -11.733 -11.619 1.00 95.00 91 VAL A N 1
ATOM 704 C CA . VAL A 1 91 ? -2.999 -11.229 -10.532 1.00 95.00 91 VAL A CA 1
ATOM 705 C C . VAL A 1 91 ? -4.015 -10.242 -11.104 1.00 95.00 91 VAL A C 1
ATOM 707 O O . VAL A 1 91 ? -3.652 -9.269 -11.775 1.00 95.00 91 VAL A O 1
ATOM 710 N N . THR A 1 92 ? -5.291 -10.490 -10.838 1.00 96.06 92 THR A N 1
ATOM 711 C CA . THR A 1 92 ? -6.429 -9.716 -11.339 1.00 96.06 92 THR A CA 1
ATOM 712 C C . THR A 1 92 ? -7.012 -8.783 -10.274 1.00 96.06 92 THR A C 1
ATOM 714 O O . THR A 1 92 ? -6.633 -8.825 -9.107 1.00 96.06 92 THR A O 1
ATOM 717 N N . ALA A 1 93 ? -7.952 -7.922 -10.675 1.00 96.69 93 ALA A N 1
ATOM 718 C CA . ALA A 1 93 ? -8.719 -7.113 -9.728 1.00 96.69 93 ALA A CA 1
ATOM 719 C C . ALA A 1 93 ? -9.526 -7.998 -8.760 1.00 96.69 93 ALA A C 1
ATOM 721 O O . ALA A 1 93 ? -9.536 -7.735 -7.561 1.00 96.69 93 ALA A O 1
ATOM 722 N N . ASP A 1 94 ? -10.143 -9.067 -9.275 1.00 98.19 94 ASP A N 1
ATOM 723 C CA . ASP A 1 94 ? -10.930 -10.016 -8.480 1.00 98.19 94 ASP A CA 1
ATOM 724 C C . ASP A 1 94 ? -10.062 -10.702 -7.418 1.00 98.19 94 ASP A C 1
ATOM 726 O O . ASP A 1 94 ? -10.489 -10.845 -6.274 1.00 98.19 94 ASP A O 1
ATOM 730 N N . ASP A 1 95 ? -8.811 -11.035 -7.755 1.00 98.12 95 ASP A N 1
ATOM 731 C CA . ASP A 1 95 ? -7.845 -11.567 -6.791 1.00 98.12 95 ASP A CA 1
ATOM 732 C C . ASP A 1 95 ? -7.548 -10.557 -5.674 1.00 98.12 95 ASP A C 1
ATOM 734 O O . ASP A 1 95 ? -7.515 -10.929 -4.506 1.00 98.12 95 ASP A O 1
ATOM 738 N N . LEU A 1 96 ? -7.377 -9.267 -5.992 1.00 98.19 96 LEU A N 1
ATOM 739 C CA . LEU A 1 96 ? -7.140 -8.226 -4.981 1.00 98.19 96 LEU A CA 1
ATOM 740 C C . LEU A 1 96 ? -8.347 -8.018 -4.055 1.00 98.19 96 LEU A C 1
ATOM 742 O O . LEU A 1 96 ? -8.167 -7.747 -2.864 1.00 98.19 96 LEU A O 1
ATOM 746 N N . PHE A 1 97 ? -9.568 -8.145 -4.577 1.00 98.62 97 PHE A N 1
ATOM 747 C CA . PHE A 1 97 ? -10.781 -8.145 -3.757 1.00 98.62 97 PHE A CA 1
ATOM 748 C C . PHE A 1 97 ? -10.856 -9.391 -2.870 1.00 98.62 97 PHE A C 1
ATOM 750 O O . PHE A 1 97 ? -11.093 -9.264 -1.670 1.00 98.62 97 PHE A O 1
ATOM 757 N N . ALA A 1 98 ? -10.557 -10.573 -3.412 1.00 98.69 98 ALA A N 1
ATOM 758 C CA . ALA A 1 98 ? -10.518 -11.809 -2.637 1.00 98.69 98 ALA A CA 1
ATOM 759 C C . ALA A 1 98 ? -9.453 -11.760 -1.526 1.00 98.69 98 ALA A C 1
ATOM 761 O O . ALA A 1 98 ? -9.727 -12.153 -0.394 1.00 98.69 98 ALA A O 1
ATOM 762 N N . GLN A 1 99 ? -8.280 -11.179 -1.800 1.00 98.62 99 GLN A N 1
ATOM 763 C CA . GLN A 1 99 ? -7.238 -10.956 -0.794 1.00 98.62 99 GLN A CA 1
ATOM 764 C C . GLN A 1 99 ? -7.699 -10.034 0.332 1.00 98.62 99 GLN A C 1
ATOM 766 O O . GLN A 1 99 ? -7.321 -10.237 1.486 1.00 98.62 99 GLN A O 1
ATOM 771 N N . TRP A 1 100 ? -8.495 -9.013 0.010 1.00 98.62 100 TRP A N 1
ATOM 772 C CA . TRP A 1 100 ? -9.062 -8.115 1.010 1.00 98.62 100 TRP A CA 1
ATOM 773 C C . TRP A 1 100 ? -10.101 -8.821 1.888 1.00 98.62 100 TRP A C 1
ATOM 775 O O . TRP A 1 100 ? -10.086 -8.656 3.109 1.00 98.62 100 TRP A O 1
ATOM 785 N N . ASP A 1 101 ? -10.953 -9.656 1.294 1.00 98.62 101 ASP A N 1
ATOM 786 C CA . ASP A 1 101 ? -11.918 -10.471 2.035 1.00 98.62 101 ASP A CA 1
ATOM 787 C C . ASP A 1 101 ? -11.227 -11.505 2.936 1.00 98.62 101 ASP A C 1
ATOM 789 O O . ASP A 1 101 ? -11.564 -11.624 4.116 1.00 98.62 101 ASP A O 1
ATOM 793 N N . GLU A 1 102 ? -10.190 -12.176 2.435 1.00 98.69 102 GLU A N 1
ATOM 794 C CA . GLU A 1 102 ? -9.372 -13.101 3.223 1.00 98.69 102 GLU A CA 1
ATOM 795 C C . GLU A 1 102 ? -8.614 -12.375 4.347 1.00 98.69 102 GLU A C 1
ATOM 797 O O . GLU A 1 102 ? -8.496 -12.875 5.468 1.00 98.69 102 GLU A O 1
ATOM 802 N N . ALA A 1 103 ? -8.129 -11.156 4.092 1.00 98.56 103 ALA A N 1
ATOM 803 C CA . ALA A 1 103 ? -7.494 -10.339 5.117 1.00 98.56 103 ALA A CA 1
ATOM 804 C C . ALA A 1 103 ? -8.467 -9.985 6.247 1.00 98.56 103 ALA A C 1
ATOM 806 O O . ALA A 1 103 ? -8.098 -10.114 7.416 1.00 98.56 103 ALA A O 1
ATOM 807 N N . LYS A 1 104 ? -9.706 -9.595 5.915 1.00 98.31 104 LYS A N 1
ATOM 808 C CA . LYS A 1 104 ? -10.772 -9.360 6.901 1.00 98.31 104 LYS A CA 1
ATOM 809 C C . LYS A 1 104 ? -11.038 -10.615 7.725 1.00 98.31 104 LYS A C 1
ATOM 811 O O . LYS A 1 104 ? -11.031 -10.533 8.950 1.00 98.31 104 LYS A O 1
ATOM 816 N N . LEU A 1 105 ? -11.170 -11.781 7.089 1.00 98.31 105 LEU A N 1
ATOM 817 C CA . LEU A 1 105 ? -11.376 -13.052 7.790 1.00 98.31 105 LEU A CA 1
ATOM 818 C C . LEU A 1 105 ? -10.243 -13.351 8.787 1.00 98.31 105 LEU A C 1
ATOM 820 O O . LEU A 1 105 ? -10.490 -13.629 9.959 1.00 98.31 105 LEU A O 1
ATOM 824 N N . ARG A 1 106 ? -8.986 -13.246 8.346 1.00 98.44 106 ARG A N 1
ATOM 825 C CA . ARG A 1 106 ? -7.796 -13.545 9.164 1.00 98.44 106 ARG A CA 1
ATOM 826 C C . ARG A 1 106 ? -7.521 -12.517 10.263 1.00 98.44 106 ARG A C 1
ATOM 828 O O . ARG A 1 106 ? -6.750 -12.802 11.181 1.00 98.44 106 ARG A O 1
ATOM 835 N N . LEU A 1 107 ? -8.105 -11.325 10.163 1.00 98.00 107 LEU A N 1
ATOM 836 C CA . LEU A 1 107 ? -7.951 -10.232 11.124 1.00 98.00 107 LEU A CA 1
ATOM 837 C C . LEU A 1 107 ? -9.201 -9.994 11.978 1.00 98.00 107 LEU A C 1
ATOM 839 O O . LEU A 1 107 ? -9.236 -8.992 12.700 1.00 98.00 107 LEU A O 1
ATOM 843 N N . ASP A 1 108 ? -10.161 -10.922 11.946 1.00 97.38 108 ASP A N 1
ATOM 844 C CA . ASP A 1 108 ? -11.409 -10.862 12.717 1.00 97.38 108 ASP A CA 1
ATOM 845 C C . ASP A 1 108 ? -12.232 -9.606 12.381 1.00 97.38 108 ASP A C 1
ATOM 847 O O . ASP A 1 108 ? -12.581 -8.816 13.249 1.00 97.38 108 ASP A O 1
ATOM 851 N N . ASP A 1 109 ? -12.397 -9.341 11.081 1.00 97.50 109 ASP A N 1
ATOM 852 C CA . ASP A 1 109 ? -13.044 -8.149 10.503 1.00 97.50 109 ASP A CA 1
ATOM 853 C C . ASP A 1 109 ? -12.537 -6.819 11.102 1.00 97.50 109 ASP A C 1
ATOM 855 O O . ASP A 1 109 ? -13.276 -5.851 11.278 1.00 97.50 109 ASP A O 1
ATOM 859 N N . PHE A 1 110 ? -11.237 -6.782 11.419 1.00 98.12 110 PHE A N 1
ATOM 860 C CA . PHE A 1 110 ? -10.544 -5.667 12.074 1.00 98.12 110 PHE A CA 1
ATOM 861 C C . PHE A 1 110 ? -11.007 -5.366 13.510 1.00 98.12 110 PHE A C 1
ATOM 863 O O . PHE A 1 110 ? -10.755 -4.270 14.016 1.00 98.12 110 PHE A O 1
ATOM 870 N N . GLU A 1 111 ? -11.609 -6.328 14.214 1.00 97.50 111 GLU A N 1
ATOM 871 C CA . GLU A 1 111 ? -12.015 -6.148 15.608 1.00 97.50 111 GLU A CA 1
ATOM 872 C C . GLU A 1 111 ? -10.821 -5.725 16.486 1.00 97.50 111 GLU A C 1
ATOM 874 O O . GLU A 1 111 ? -9.711 -6.278 16.418 1.00 97.50 111 GLU A O 1
ATOM 879 N N . GLY A 1 112 ? -11.048 -4.687 17.297 1.00 97.38 112 GLY A N 1
ATOM 880 C CA . GLY A 1 112 ? -10.043 -4.094 18.179 1.00 97.38 112 GLY A CA 1
ATOM 881 C C . GLY A 1 112 ? -8.961 -3.273 17.466 1.00 97.38 112 GLY A C 1
ATOM 882 O O . GLY A 1 112 ? -8.030 -2.806 18.126 1.00 97.38 112 GLY A O 1
ATOM 883 N N . CYS A 1 113 ? -9.052 -3.087 16.147 1.00 98.50 113 CYS A N 1
ATOM 884 C CA . CYS A 1 113 ? -8.176 -2.199 15.393 1.00 98.50 113 CYS A CA 1
ATOM 885 C C . CYS A 1 113 ? -8.812 -0.816 15.227 1.00 98.50 113 CYS A C 1
ATOM 887 O O . CYS A 1 113 ? -10.017 -0.680 15.042 1.00 98.50 113 CYS A O 1
ATOM 889 N N . SER A 1 114 ? -7.979 0.222 15.263 1.00 98.50 114 SER A N 1
ATOM 890 C CA . SER A 1 114 ? -8.385 1.597 14.914 1.00 98.50 114 SER A CA 1
ATOM 891 C C . SER A 1 114 ? -7.636 2.116 13.691 1.00 98.50 114 SER A C 1
ATOM 893 O O . SER A 1 114 ? -7.884 3.227 13.237 1.00 98.50 114 SER A O 1
ATOM 895 N N . MET A 1 115 ? -6.706 1.319 13.164 1.00 98.75 115 MET A N 1
ATOM 896 C CA . MET A 1 115 ? -5.899 1.638 11.999 1.00 98.75 115 MET A CA 1
ATOM 897 C C . MET A 1 115 ? -5.805 0.418 11.087 1.00 98.75 115 MET A C 1
ATOM 899 O O . MET A 1 115 ? -5.662 -0.709 11.568 1.00 98.75 115 MET A O 1
ATOM 903 N N . VAL A 1 116 ? -5.818 0.656 9.778 1.00 98.69 116 VAL A N 1
ATOM 904 C CA . VAL A 1 116 ? -5.450 -0.335 8.767 1.00 98.69 116 VAL A CA 1
ATOM 905 C C . VAL A 1 116 ? -4.323 0.220 7.909 1.00 98.69 116 VAL A C 1
ATOM 907 O O . VAL A 1 116 ? -4.357 1.374 7.488 1.00 98.69 116 VAL A O 1
ATOM 910 N N . LYS A 1 117 ? -3.313 -0.605 7.646 1.00 98.56 117 LYS A N 1
ATOM 911 C CA . LYS A 1 117 ? -2.204 -0.291 6.750 1.00 98.56 117 LYS A CA 1
ATOM 912 C C . LYS A 1 117 ? -2.253 -1.210 5.541 1.00 98.56 117 LYS A C 1
ATOM 914 O O . LYS A 1 117 ? -2.215 -2.432 5.697 1.00 98.56 117 LYS A O 1
ATOM 919 N N . VAL A 1 118 ? -2.320 -0.615 4.358 1.00 97.88 118 VAL A N 1
ATOM 920 C CA . VAL A 1 118 ? -2.410 -1.317 3.079 1.00 97.88 118 VAL A CA 1
ATOM 921 C C . VAL A 1 118 ? -1.101 -1.154 2.321 1.00 97.88 118 VAL A C 1
ATOM 923 O O . VAL A 1 118 ? -0.682 -0.042 1.997 1.00 97.88 118 VAL A O 1
ATOM 926 N N . TYR A 1 119 ? -0.474 -2.291 2.034 1.00 96.38 119 TYR A N 1
ATOM 927 C CA . TYR A 1 119 ? 0.833 -2.380 1.398 1.00 96.38 119 TYR A CA 1
ATOM 928 C C . TYR A 1 119 ? 0.727 -3.106 0.051 1.00 96.38 119 TYR A C 1
ATOM 930 O O . TYR A 1 119 ? 0.395 -4.291 -0.001 1.00 96.38 119 TYR A O 1
ATOM 938 N N . THR A 1 120 ? 1.026 -2.386 -1.036 1.00 91.44 120 THR A N 1
ATOM 939 C CA . THR A 1 120 ? 0.935 -2.851 -2.437 1.00 91.44 120 THR A CA 1
ATOM 940 C C . THR A 1 120 ? 2.193 -2.440 -3.210 1.00 91.44 120 THR A C 1
ATOM 942 O O . THR A 1 120 ? 2.188 -1.450 -3.946 1.00 91.44 120 THR A O 1
ATOM 945 N N . SER A 1 121 ? 3.315 -3.117 -2.954 1.00 82.50 121 SER A N 1
ATOM 946 C CA . SER A 1 121 ? 4.646 -2.811 -3.521 1.00 82.50 121 SER A CA 1
ATOM 947 C C . SER A 1 121 ? 5.103 -1.339 -3.467 1.00 82.50 121 SER A C 1
ATOM 949 O O . SER A 1 121 ? 5.980 -0.936 -4.244 1.00 82.50 121 SER A O 1
ATOM 951 N N . GLY A 1 122 ? 4.535 -0.520 -2.575 1.00 82.81 122 GLY A N 1
ATOM 952 C CA . GLY A 1 122 ? 4.802 0.916 -2.489 1.00 82.81 122 GLY A CA 1
ATOM 953 C C . GLY A 1 122 ? 4.060 1.816 -3.493 1.00 82.81 122 GLY A C 1
ATOM 954 O O . GLY A 1 122 ? 4.534 2.927 -3.743 1.00 82.81 122 GLY A O 1
ATOM 955 N N . THR A 1 123 ? 2.961 1.375 -4.119 1.00 90.12 123 THR A N 1
ATOM 956 C CA . THR A 1 123 ? 2.334 2.082 -5.264 1.00 90.12 123 THR A CA 1
ATOM 957 C C . THR A 1 123 ? 0.806 2.079 -5.299 1.00 90.12 123 THR A C 1
ATOM 959 O O . THR A 1 123 ? 0.214 1.852 -6.351 1.00 90.12 123 THR A O 1
ATOM 962 N N . PHE A 1 124 ? 0.140 2.430 -4.198 1.00 95.88 124 PHE A N 1
ATOM 963 C CA . PHE A 1 124 ? -1.329 2.469 -4.125 1.00 95.88 124 PHE A CA 1
ATOM 964 C C . PHE A 1 124 ? -1.990 3.232 -5.290 1.00 95.88 124 PHE A C 1
ATOM 966 O O . PHE A 1 124 ? -2.984 2.775 -5.834 1.00 95.88 124 PHE A O 1
ATOM 973 N N . PHE A 1 125 ? -1.400 4.348 -5.740 1.00 94.50 125 PHE A N 1
ATOM 974 C CA . PHE A 1 125 ? -1.932 5.165 -6.844 1.00 94.50 125 PHE A CA 1
ATOM 975 C C . PHE A 1 125 ? -1.640 4.655 -8.267 1.00 94.50 125 PHE A C 1
ATOM 977 O O . PHE A 1 125 ? -1.999 5.345 -9.223 1.00 94.50 125 PHE A O 1
ATOM 984 N N . GLU A 1 126 ? -0.949 3.525 -8.445 1.00 92.38 126 GLU A N 1
ATOM 985 C CA . GLU A 1 126 ? -0.694 2.952 -9.775 1.00 92.38 126 GLU A CA 1
ATOM 986 C C . GLU A 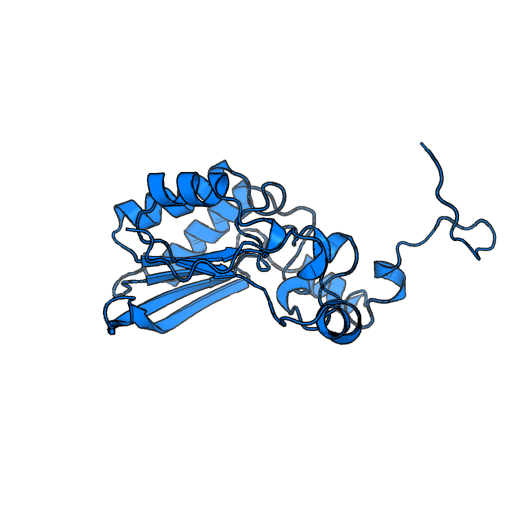1 126 ? -1.855 2.047 -10.202 1.00 92.38 126 GLU A C 1
ATOM 988 O O . GLU A 1 126 ? -1.904 0.873 -9.846 1.00 92.38 126 GLU A O 1
ATOM 993 N N . ASP A 1 127 ? -2.749 2.597 -11.018 1.00 92.69 127 ASP A N 1
ATOM 994 C CA . ASP A 1 127 ? -3.933 1.955 -11.592 1.00 92.69 127 ASP A CA 1
ATOM 995 C C . ASP A 1 127 ? -3.679 0.581 -12.261 1.00 92.69 127 ASP A C 1
ATOM 997 O O . ASP A 1 127 ? -4.578 -0.256 -12.307 1.00 92.69 127 ASP A O 1
ATOM 1001 N N . ARG A 1 128 ? -2.480 0.302 -12.797 1.00 89.88 128 ARG A N 1
ATOM 1002 C CA . ARG A 1 128 ? -2.152 -1.021 -13.378 1.00 89.88 128 ARG A CA 1
ATOM 1003 C C . ARG A 1 128 ? -1.898 -2.096 -12.335 1.00 89.88 128 ARG A C 1
ATOM 1005 O O . ARG A 1 128 ? -2.084 -3.275 -12.630 1.00 89.88 128 ARG A O 1
ATOM 1012 N N . GLU A 1 129 ? -1.363 -1.697 -11.189 1.00 93.00 129 GLU A N 1
ATOM 1013 C CA . GLU A 1 129 ? -1.082 -2.601 -10.078 1.00 93.00 129 GLU A CA 1
ATOM 1014 C C . GLU A 1 129 ? -2.294 -2.706 -9.157 1.00 93.00 129 GLU A C 1
ATOM 1016 O O . GLU A 1 129 ? -2.639 -3.804 -8.736 1.00 93.00 129 GLU A O 1
ATOM 1021 N N . ASN A 1 130 ? -2.932 -1.566 -8.901 1.00 95.94 130 ASN A N 1
ATOM 1022 C CA . ASN A 1 130 ? -4.047 -1.379 -7.992 1.00 95.94 130 ASN A CA 1
ATOM 1023 C C . ASN A 1 130 ? -5.178 -0.723 -8.788 1.00 95.94 130 ASN A C 1
ATOM 1025 O O . ASN A 1 130 ? -5.168 0.496 -8.937 1.00 95.94 130 ASN A O 1
ATOM 1029 N N . PRO A 1 131 ? -6.129 -1.478 -9.351 1.00 96.06 131 PRO A N 1
ATOM 1030 C CA . PRO A 1 131 ? -7.197 -0.912 -10.170 1.00 96.06 131 PRO A CA 1
ATOM 1031 C C . PRO A 1 131 ? -7.984 0.188 -9.431 1.00 96.06 131 PRO A C 1
ATOM 1033 O O . PRO A 1 131 ? -8.190 0.065 -8.219 1.00 96.06 131 PRO A O 1
ATOM 1036 N N . PRO A 1 132 ? -8.426 1.269 -10.105 1.00 96.56 132 PRO A N 1
ATOM 1037 C CA . PRO A 1 132 ? -9.125 2.381 -9.453 1.00 96.56 132 PRO A CA 1
ATOM 1038 C C . PRO A 1 132 ? -10.355 1.962 -8.640 1.00 96.56 132 PRO A C 1
ATOM 1040 O O . PRO A 1 132 ? -10.609 2.523 -7.577 1.00 96.56 132 PRO A O 1
ATOM 1043 N N . GLU A 1 133 ? -11.096 0.958 -9.105 1.00 97.81 133 GLU A N 1
ATOM 1044 C CA . GLU A 1 133 ? -12.241 0.378 -8.405 1.00 97.81 133 GLU A CA 1
ATOM 1045 C C . GLU A 1 133 ? -11.847 -0.272 -7.073 1.00 97.81 133 GLU A C 1
ATOM 1047 O O . GLU A 1 133 ? -12.564 -0.130 -6.084 1.00 97.81 133 GLU A O 1
ATOM 1052 N N . TRP A 1 134 ? -10.683 -0.920 -7.023 1.00 98.06 134 TRP A N 1
ATOM 1053 C CA . TRP A 1 134 ? -10.141 -1.510 -5.806 1.00 98.06 134 TRP A CA 1
ATOM 1054 C C . TRP A 1 134 ? -9.610 -0.423 -4.865 1.00 98.06 134 TRP A C 1
ATOM 1056 O O . TRP A 1 134 ? -9.948 -0.424 -3.682 1.00 98.06 134 TRP A O 1
ATOM 1066 N N . GLN A 1 135 ? -8.872 0.567 -5.391 1.00 98.12 135 GLN A N 1
ATOM 1067 C CA . GLN A 1 135 ? -8.419 1.727 -4.606 1.00 98.12 135 GLN A CA 1
ATOM 1068 C C . GLN A 1 135 ? -9.613 2.427 -3.930 1.00 98.12 135 GLN A C 1
ATOM 1070 O O . GLN A 1 135 ? -9.569 2.733 -2.738 1.00 98.12 135 GLN A O 1
ATOM 1075 N N . GLU A 1 136 ? -10.689 2.674 -4.686 1.00 98.31 136 GLU A N 1
ATOM 1076 C CA . GLU A 1 136 ? -11.892 3.340 -4.186 1.00 98.31 136 GLU A CA 1
ATOM 1077 C C . GLU A 1 136 ? -12.634 2.498 -3.141 1.00 98.31 136 GLU A C 1
ATOM 1079 O O . GLU A 1 136 ? -13.095 3.055 -2.144 1.00 98.31 136 GLU A O 1
ATOM 1084 N N . ALA A 1 137 ? -12.723 1.180 -3.336 1.00 98.44 137 ALA A N 1
ATOM 1085 C CA . ALA A 1 137 ? -13.356 0.280 -2.379 1.00 98.44 137 ALA A CA 1
ATOM 1086 C C . ALA A 1 137 ? -12.627 0.270 -1.029 1.00 98.44 137 ALA A C 1
ATOM 1088 O O . ALA A 1 137 ? -13.275 0.438 0.002 1.00 98.44 137 ALA A O 1
ATOM 1089 N N . ILE A 1 138 ? -11.292 0.161 -1.032 1.00 98.44 138 ILE A N 1
ATOM 1090 C CA . ILE A 1 138 ? -10.481 0.217 0.193 1.00 98.44 138 ILE A CA 1
ATOM 1091 C C . ILE A 1 138 ? -10.702 1.544 0.922 1.00 98.44 138 ILE A C 1
ATOM 1093 O O . ILE A 1 138 ? -10.992 1.541 2.115 1.00 98.44 138 ILE A O 1
ATOM 1097 N N . LEU A 1 139 ? -10.619 2.672 0.206 1.00 98.69 139 LEU A N 1
ATOM 1098 C CA . LEU A 1 139 ? -10.808 4.000 0.796 1.00 98.69 139 LEU A CA 1
ATOM 1099 C C . LEU A 1 139 ? -12.188 4.158 1.440 1.00 98.69 139 LEU A C 1
ATOM 1101 O O . LEU A 1 139 ? -12.288 4.643 2.564 1.00 98.69 139 LEU A O 1
ATOM 1105 N N . LYS A 1 140 ? -13.250 3.766 0.733 1.00 98.56 140 LYS A N 1
ATOM 1106 C CA . LYS A 1 140 ? -14.619 3.912 1.233 1.00 98.56 140 LYS A CA 1
ATOM 1107 C C . LYS A 1 140 ? -14.896 2.977 2.399 1.00 98.56 140 LYS A C 1
ATOM 1109 O O . LYS A 1 140 ? -15.365 3.441 3.433 1.00 98.56 140 LYS A O 1
ATOM 1114 N N . GLU A 1 141 ? -14.560 1.694 2.271 1.00 98.50 141 GLU A N 1
ATOM 1115 C CA . GLU A 1 141 ? -14.856 0.706 3.310 1.00 98.50 141 GLU A CA 1
ATOM 1116 C C . GLU A 1 141 ? -14.127 1.034 4.621 1.00 98.50 141 GLU A C 1
ATOM 1118 O O . GLU A 1 141 ? -14.740 0.996 5.689 1.00 98.50 141 GLU A O 1
ATOM 1123 N N . THR A 1 142 ? -12.840 1.404 4.581 1.00 98.56 142 THR A N 1
ATOM 1124 C CA . THR A 1 142 ? -12.123 1.745 5.822 1.00 98.56 142 THR A CA 1
ATOM 1125 C C . THR A 1 142 ? -12.620 3.051 6.431 1.00 98.56 142 THR A C 1
ATOM 1127 O O . THR A 1 142 ? -12.702 3.145 7.657 1.00 98.56 142 THR A O 1
ATOM 1130 N N . HIS A 1 143 ? -13.019 4.026 5.606 1.00 98.56 143 HIS A N 1
ATOM 1131 C CA . HIS A 1 143 ? -13.613 5.267 6.094 1.00 98.56 143 HIS A CA 1
ATOM 1132 C C . HIS A 1 143 ? -14.970 5.026 6.771 1.00 98.56 143 HIS A C 1
ATOM 1134 O O . HIS A 1 143 ? -15.187 5.494 7.889 1.00 98.56 143 HIS A O 1
ATOM 1140 N N . GLU A 1 144 ? -15.858 4.252 6.141 1.00 98.31 144 GLU A N 1
ATOM 1141 C CA . GLU A 1 144 ? -17.176 3.884 6.679 1.00 98.31 144 GLU A CA 1
ATOM 1142 C C . GLU A 1 144 ? -17.067 3.116 8.004 1.00 98.31 144 GLU A C 1
ATOM 1144 O O . GLU A 1 144 ? -17.904 3.279 8.893 1.00 98.31 144 GLU A O 1
ATOM 1149 N N . ARG A 1 145 ? -15.999 2.329 8.171 1.00 97.56 145 ARG A N 1
ATOM 1150 C CA . ARG A 1 145 ? -15.673 1.616 9.416 1.00 97.56 145 ARG A CA 1
ATOM 1151 C C . ARG A 1 145 ? -14.991 2.492 10.475 1.00 97.56 145 ARG A C 1
ATOM 1153 O O . ARG A 1 145 ? -14.743 2.016 11.580 1.00 97.56 145 ARG A O 1
ATOM 1160 N N . GLY A 1 146 ? -14.673 3.749 10.166 1.00 97.75 146 GLY A N 1
ATOM 1161 C CA . GLY A 1 146 ? -13.980 4.662 11.079 1.00 97.75 146 GLY A CA 1
ATOM 1162 C C . GLY A 1 146 ? -12.525 4.275 11.364 1.00 97.75 146 GLY A C 1
ATOM 1163 O O . GLY A 1 146 ? -11.983 4.650 12.404 1.00 97.75 146 GLY A O 1
ATOM 1164 N N . LEU A 1 147 ? -11.892 3.511 10.471 1.00 98.44 147 LEU A N 1
ATOM 1165 C CA . LEU A 1 147 ? -10.506 3.071 10.605 1.00 98.44 147 LEU A CA 1
ATOM 1166 C C . LEU A 1 147 ? -9.570 4.133 10.024 1.00 98.44 147 LEU A C 1
ATOM 1168 O O . LEU A 1 147 ? -9.783 4.637 8.925 1.00 98.44 147 LEU A O 1
ATOM 1172 N N . HIS A 1 148 ? -8.487 4.451 10.730 1.00 98.62 148 HIS A N 1
ATOM 1173 C CA . HIS A 1 148 ? -7.424 5.280 10.171 1.00 98.62 148 HIS A CA 1
ATOM 1174 C C . HIS A 1 148 ? -6.670 4.497 9.095 1.00 98.62 148 HIS A C 1
ATOM 1176 O O . HIS A 1 148 ? -6.010 3.504 9.403 1.00 98.62 148 HIS A O 1
ATOM 1182 N N . LEU A 1 149 ? -6.744 4.930 7.840 1.00 98.69 149 LEU A N 1
ATOM 1183 C CA . LEU A 1 149 ? -6.053 4.262 6.743 1.00 98.69 149 LEU A CA 1
ATOM 1184 C C . LEU A 1 149 ? -4.642 4.825 6.531 1.00 98.69 149 LEU A C 1
ATOM 1186 O O . LEU A 1 149 ? -4.430 6.040 6.468 1.00 98.69 149 LEU A O 1
ATOM 1190 N N . VAL A 1 150 ? -3.683 3.917 6.361 1.00 98.56 150 VAL A N 1
ATOM 1191 C CA . VAL A 1 150 ? -2.335 4.204 5.867 1.00 98.56 150 VAL A CA 1
ATOM 1192 C C . VAL A 1 150 ? -2.131 3.479 4.540 1.00 98.56 150 VAL A C 1
ATOM 1194 O O . VAL A 1 150 ? -2.242 2.255 4.483 1.00 98.56 150 VAL A O 1
ATOM 1197 N N . ILE A 1 151 ? -1.794 4.225 3.492 1.00 98.00 151 ILE A N 1
ATOM 1198 C CA . ILE A 1 151 ? -1.433 3.695 2.170 1.00 98.00 151 ILE A CA 1
ATOM 1199 C C . ILE A 1 151 ? -0.008 4.095 1.803 1.00 98.00 151 ILE A C 1
ATOM 1201 O O . ILE A 1 151 ? 0.503 5.108 2.280 1.00 98.00 151 ILE A O 1
ATOM 1205 N N . GLU A 1 152 ? 0.627 3.339 0.914 1.00 94.75 152 GLU A N 1
ATOM 1206 C CA . GLU A 1 152 ? 1.946 3.678 0.378 1.00 94.75 152 GLU A CA 1
ATOM 1207 C C . GLU A 1 152 ? 1.878 4.251 -1.035 1.00 94.75 152 GLU A C 1
ATOM 1209 O O . GLU A 1 152 ? 1.141 3.759 -1.889 1.00 94.75 152 GLU A O 1
ATOM 1214 N N . ALA A 1 153 ? 2.728 5.231 -1.328 1.00 92.50 153 ALA A N 1
ATOM 1215 C CA . ALA A 1 153 ? 2.868 5.771 -2.671 1.00 92.50 153 A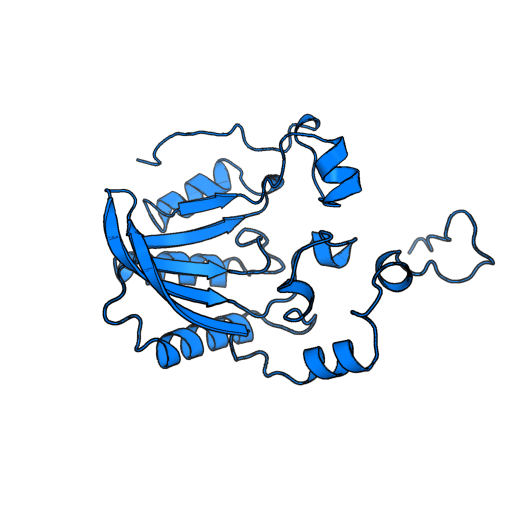LA A CA 1
ATOM 1216 C C . ALA A 1 153 ? 4.328 6.061 -3.030 1.00 92.50 153 ALA A C 1
ATOM 1218 O O . ALA A 1 153 ? 5.142 6.493 -2.210 1.00 92.50 153 ALA A O 1
ATOM 1219 N N . GLN A 1 154 ? 4.656 5.892 -4.310 1.00 88.50 154 GLN A N 1
ATOM 1220 C CA . GLN A 1 154 ? 5.887 6.434 -4.866 1.00 88.50 154 GLN A CA 1
ATOM 1221 C C . GLN A 1 154 ? 5.757 7.946 -5.021 1.00 88.50 154 GLN A C 1
ATOM 1223 O O . GLN A 1 154 ? 4.726 8.440 -5.474 1.00 88.50 154 GLN A O 1
ATOM 1228 N N . ALA A 1 155 ? 6.835 8.662 -4.695 1.00 88.56 155 ALA A N 1
ATOM 1229 C CA . ALA A 1 155 ? 6.882 10.120 -4.702 1.00 88.56 155 ALA A CA 1
ATOM 1230 C C . ALA A 1 155 ? 6.279 10.722 -5.980 1.00 88.56 155 ALA A C 1
ATOM 1232 O O . ALA A 1 155 ? 5.355 11.521 -5.900 1.00 88.56 155 ALA A O 1
ATOM 1233 N N . GLN A 1 156 ? 6.697 10.263 -7.160 1.00 85.25 156 GLN A N 1
ATOM 1234 C CA . GLN A 1 156 ? 6.242 10.822 -8.435 1.00 85.25 156 GLN A CA 1
ATOM 1235 C C . GLN A 1 156 ? 4.757 10.603 -8.775 1.00 85.25 156 GLN A C 1
ATOM 1237 O O . GLN A 1 156 ? 4.280 11.153 -9.763 1.00 85.25 156 GLN A O 1
ATOM 1242 N N . MET A 1 157 ? 4.036 9.790 -7.999 1.00 88.00 157 MET A N 1
ATOM 1243 C CA . MET A 1 157 ? 2.598 9.538 -8.170 1.00 88.00 157 MET A CA 1
ATOM 1244 C C . MET A 1 157 ? 1.739 10.396 -7.226 1.00 88.00 157 MET A C 1
ATOM 1246 O O . MET A 1 157 ? 0.515 10.393 -7.325 1.00 88.00 157 MET A O 1
ATOM 1250 N N . CYS A 1 158 ? 2.367 11.126 -6.303 1.00 90.44 158 CYS A N 1
ATOM 1251 C CA . CYS A 1 158 ? 1.703 11.978 -5.325 1.00 90.44 158 CYS A CA 1
ATOM 1252 C C . CYS A 1 158 ? 1.385 13.354 -5.926 1.00 90.44 158 CYS A C 1
ATOM 1254 O O . CYS A 1 158 ? 2.097 14.328 -5.680 1.00 90.44 158 CYS A O 1
ATOM 1256 N N . THR A 1 159 ? 0.325 13.434 -6.731 1.00 91.44 159 THR A N 1
ATOM 1257 C CA . THR A 1 159 ? -0.144 14.703 -7.309 1.00 91.44 159 THR A CA 1
ATOM 1258 C C . THR A 1 159 ? -1.240 15.345 -6.447 1.00 91.44 159 THR A C 1
ATOM 1260 O O . THR A 1 159 ? -1.928 14.635 -5.704 1.00 91.44 159 THR A O 1
ATOM 1263 N N . PRO A 1 160 ? -1.455 16.673 -6.541 1.00 93.31 160 PRO A N 1
ATOM 1264 C CA . PRO A 1 160 ? -2.566 17.339 -5.860 1.00 93.31 160 PRO A CA 1
ATOM 1265 C C . PRO A 1 160 ? -3.931 16.709 -6.165 1.00 93.31 160 PRO A C 1
ATOM 1267 O O . PRO A 1 160 ? -4.767 16.600 -5.274 1.00 93.31 160 PRO A O 1
ATOM 1270 N N . GLU A 1 161 ? -4.145 16.240 -7.396 1.00 94.56 161 GLU A N 1
ATOM 1271 C CA . GLU A 1 161 ? -5.392 15.600 -7.821 1.00 94.56 161 GLU A CA 1
ATOM 1272 C C . GLU A 1 161 ? -5.603 14.253 -7.123 1.00 94.56 161 GLU A C 1
ATOM 1274 O O . GLU A 1 161 ? -6.702 13.988 -6.641 1.00 94.56 161 GLU A O 1
ATOM 1279 N N . LYS A 1 162 ? -4.556 13.418 -7.011 1.00 93.69 162 LYS A N 1
ATOM 1280 C CA . LYS A 1 162 ? -4.635 12.148 -6.268 1.00 93.69 162 LYS A CA 1
ATOM 1281 C C . LYS A 1 162 ? -4.884 12.399 -4.778 1.00 93.69 162 LYS A C 1
ATOM 1283 O O . LYS A 1 162 ? -5.703 11.704 -4.185 1.00 93.69 162 LYS A O 1
ATOM 1288 N N . PHE A 1 163 ? -4.257 13.415 -4.180 1.00 94.88 163 PHE A N 1
ATOM 1289 C CA . PHE A 1 163 ? -4.529 13.772 -2.783 1.00 94.88 163 PHE A CA 1
ATOM 1290 C C . PHE A 1 163 ? -5.951 14.287 -2.567 1.00 94.88 163 PHE A C 1
ATOM 1292 O O . PHE A 1 163 ? -6.598 13.859 -1.617 1.00 94.88 163 PHE A O 1
ATOM 1299 N N . ALA A 1 164 ? -6.462 15.147 -3.451 1.00 96.38 164 ALA A N 1
ATOM 1300 C CA . ALA A 1 164 ? -7.846 15.608 -3.383 1.00 96.38 164 ALA A CA 1
ATOM 1301 C C . ALA A 1 164 ? -8.834 14.438 -3.516 1.00 96.38 164 ALA A C 1
ATOM 1303 O O . ALA A 1 164 ? -9.790 14.347 -2.751 1.00 96.38 164 ALA A O 1
ATOM 1304 N N . TRP A 1 165 ? -8.561 13.506 -4.433 1.00 96.31 165 TRP A N 1
ATOM 1305 C CA . TRP A 1 165 ? -9.371 12.307 -4.646 1.00 96.31 165 TRP A CA 1
ATOM 1306 C C . TRP A 1 165 ? -9.401 11.378 -3.421 1.00 96.31 165 TRP A C 1
ATOM 1308 O O . TRP A 1 165 ? -10.469 10.873 -3.064 1.00 96.31 165 TRP A O 1
ATOM 1318 N N . VAL A 1 166 ? -8.256 11.193 -2.749 1.00 97.06 166 VAL A N 1
ATOM 1319 C CA . VAL A 1 166 ? -8.170 10.462 -1.472 1.00 97.06 166 VAL A CA 1
ATOM 1320 C C . VAL A 1 166 ? -8.903 11.208 -0.367 1.00 97.06 166 VAL A C 1
ATOM 1322 O O . VAL A 1 166 ? -9.697 10.594 0.329 1.00 97.06 166 VAL A O 1
ATOM 1325 N N . ALA A 1 167 ? -8.676 12.513 -0.210 1.00 96.69 167 ALA A N 1
ATOM 1326 C CA . ALA A 1 167 ? -9.289 13.307 0.854 1.00 96.69 167 ALA A CA 1
ATOM 1327 C C . ALA A 1 167 ? -10.821 13.359 0.741 1.00 96.69 167 ALA A C 1
ATOM 1329 O O . ALA A 1 167 ? -11.501 13.365 1.760 1.00 96.69 167 ALA A O 1
ATOM 1330 N N . GLU A 1 168 ? -11.366 13.339 -0.479 1.00 97.56 168 GLU A N 1
ATOM 1331 C CA . GLU A 1 168 ? -12.810 13.236 -0.722 1.00 97.56 168 GLU A CA 1
ATOM 1332 C C . GLU A 1 168 ? -13.395 11.904 -0.220 1.00 97.56 168 GLU A C 1
ATOM 1334 O O . GLU A 1 168 ? -14.516 11.876 0.283 1.00 97.56 168 GLU A O 1
ATOM 1339 N N . ARG A 1 169 ? -12.653 10.797 -0.356 1.00 97.88 169 ARG A N 1
ATOM 1340 C CA . ARG A 1 169 ? -13.131 9.433 -0.045 1.00 97.88 169 ARG A CA 1
ATOM 1341 C C . ARG A 1 169 ? -12.780 8.968 1.363 1.00 97.88 169 ARG A C 1
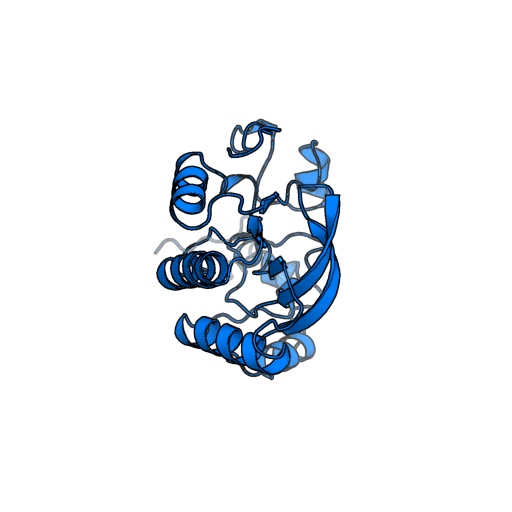ATOM 1343 O O . ARG A 1 169 ? -13.540 8.220 1.963 1.00 97.88 169 ARG A O 1
ATOM 1350 N N . HIS A 1 170 ? -11.627 9.391 1.860 1.00 98.25 170 HIS A N 1
ATOM 1351 C CA . HIS A 1 170 ? -11.088 9.041 3.163 1.00 98.25 170 HIS A CA 1
ATOM 1352 C C . HIS A 1 170 ? -10.348 10.243 3.774 1.00 98.25 170 HIS A C 1
ATOM 1354 O O . HIS A 1 170 ? -9.109 10.285 3.790 1.00 98.25 170 HIS A O 1
ATOM 1360 N N . PRO A 1 171 ? -11.085 11.228 4.316 1.00 96.88 171 PRO A N 1
ATOM 1361 C CA . PRO A 1 171 ? -10.495 12.327 5.071 1.00 96.88 171 PRO A CA 1
ATOM 1362 C C . PRO A 1 171 ? -9.527 11.811 6.146 1.00 96.88 171 PRO A C 1
ATOM 1364 O O . PRO A 1 171 ? -9.789 10.802 6.804 1.00 96.88 171 PRO A O 1
ATOM 1367 N N . GLY A 1 172 ? -8.378 12.472 6.295 1.00 94.44 172 GLY A N 1
ATOM 1368 C CA . GLY A 1 172 ? -7.352 12.090 7.272 1.00 94.44 172 GLY A CA 1
ATOM 1369 C C . GLY A 1 172 ? -6.488 10.872 6.908 1.00 94.44 172 GLY A C 1
ATOM 1370 O O . GLY A 1 172 ? -5.609 10.518 7.695 1.00 94.44 172 GLY A O 1
ATOM 1371 N N . CYS A 1 173 ? -6.672 10.251 5.734 1.00 97.88 173 CYS A N 1
ATOM 1372 C CA . CYS A 1 173 ? -5.816 9.151 5.271 1.00 97.88 173 CYS A CA 1
ATOM 1373 C C . CYS A 1 173 ? -4.329 9.551 5.282 1.00 97.88 173 CYS A C 1
ATOM 1375 O O . CYS A 1 173 ? -3.938 10.617 4.800 1.00 97.88 173 CYS A O 1
ATOM 1377 N N . THR A 1 174 ? -3.473 8.671 5.802 1.00 97.69 174 THR A N 1
ATOM 1378 C CA . THR A 1 174 ? -2.017 8.859 5.783 1.00 97.69 174 THR A CA 1
ATOM 1379 C C . THR A 1 174 ? -1.419 8.235 4.532 1.00 97.69 174 THR A C 1
ATOM 1381 O O . THR A 1 174 ? -1.625 7.056 4.258 1.00 97.69 174 THR A O 1
ATOM 1384 N N . VAL A 1 175 ? -0.631 9.016 3.795 1.00 96.88 175 VAL A N 1
ATOM 1385 C CA . VAL A 1 175 ? 0.102 8.537 2.618 1.00 96.88 175 VAL A CA 1
ATOM 1386 C C . VAL A 1 175 ? 1.588 8.457 2.955 1.00 96.88 175 VAL A C 1
ATOM 1388 O O . VAL A 1 175 ? 2.257 9.478 3.115 1.00 96.88 175 VAL A O 1
ATOM 1391 N N . ALA A 1 176 ? 2.111 7.239 3.072 1.00 95.50 176 ALA A N 1
ATOM 1392 C CA . ALA A 1 176 ? 3.525 6.971 3.280 1.00 95.50 176 ALA A CA 1
ATOM 1393 C C . ALA A 1 176 ? 4.270 7.064 1.940 1.00 95.50 176 ALA A C 1
ATOM 1395 O O . ALA A 1 176 ? 4.055 6.260 1.032 1.00 95.50 176 ALA A O 1
ATOM 1396 N N . ILE A 1 177 ? 5.138 8.069 1.801 1.00 92.94 177 ILE A N 1
ATOM 1397 C CA . ILE A 1 177 ? 5.839 8.351 0.545 1.00 92.94 177 ILE A CA 1
ATOM 1398 C C . ILE A 1 177 ? 7.217 7.684 0.542 1.00 92.94 177 ILE A C 1
ATOM 1400 O O . ILE A 1 177 ? 8.083 8.028 1.346 1.00 92.94 177 ILE A O 1
ATOM 1404 N N . GLY A 1 178 ? 7.453 6.789 -0.419 1.00 90.50 178 GLY A N 1
ATOM 1405 C CA . GLY A 1 178 ? 8.737 6.109 -0.624 1.00 90.50 178 GLY A CA 1
ATOM 1406 C C . GLY A 1 178 ? 9.809 7.008 -1.253 1.00 90.50 178 GLY A C 1
ATOM 1407 O O . GLY A 1 178 ? 10.164 6.815 -2.421 1.00 90.50 178 GLY A O 1
ATOM 1408 N N . LEU A 1 179 ? 10.294 8.003 -0.498 1.00 91.06 179 LEU A N 1
ATOM 1409 C CA . LEU A 1 179 ? 11.359 8.930 -0.910 1.00 91.06 179 LEU A CA 1
ATOM 1410 C C . LEU A 1 179 ? 12.747 8.280 -0.851 1.00 91.06 179 LEU A C 1
ATOM 1412 O O . LEU A 1 179 ? 13.530 8.466 -1.771 1.00 91.06 179 LEU A O 1
ATOM 1416 N N . GLU A 1 180 ? 13.025 7.495 0.196 1.00 90.81 180 GLU A N 1
ATOM 1417 C CA . GLU A 1 180 ? 14.287 6.790 0.520 1.00 90.81 180 GLU A CA 1
ATOM 1418 C C . GLU A 1 180 ? 15.516 7.669 0.786 1.00 90.81 180 GLU A C 1
ATOM 1420 O O . GLU A 1 180 ? 16.258 7.433 1.736 1.00 90.81 180 GLU A O 1
ATOM 1425 N N . ALA A 1 181 ? 15.755 8.679 -0.046 1.00 90.25 181 ALA A N 1
ATOM 1426 C CA . ALA A 1 181 ? 16.849 9.626 0.095 1.00 90.25 181 ALA A CA 1
ATOM 1427 C C . ALA A 1 181 ? 16.503 10.947 -0.599 1.00 90.25 181 ALA A C 1
ATOM 1429 O O . ALA A 1 181 ? 15.726 10.986 -1.550 1.00 90.25 181 ALA A O 1
ATOM 1430 N N . TYR A 1 182 ? 17.133 12.032 -0.152 1.00 90.31 182 TYR A N 1
ATOM 1431 C CA . TYR A 1 182 ? 17.076 13.336 -0.815 1.00 90.31 182 TYR A CA 1
ATOM 1432 C C . TYR A 1 182 ? 18.402 13.641 -1.527 1.00 90.31 182 TYR A C 1
ATOM 1434 O O . TYR A 1 182 ? 19.007 14.692 -1.343 1.00 90.31 182 TYR A O 1
ATOM 1442 N N . ASP A 1 183 ? 18.892 12.666 -2.293 1.00 90.62 183 ASP A N 1
ATOM 1443 C CA . ASP A 1 183 ? 20.134 12.760 -3.060 1.00 90.62 183 ASP A CA 1
ATOM 1444 C C . ASP A 1 183 ? 20.013 11.913 -4.335 1.00 90.62 183 ASP A C 1
ATOM 1446 O O . ASP A 1 183 ? 19.771 10.703 -4.284 1.00 90.62 183 ASP A O 1
ATOM 1450 N N . ASP A 1 184 ? 20.171 12.556 -5.490 1.00 88.38 184 ASP A N 1
ATOM 1451 C CA . ASP A 1 184 ? 20.019 11.923 -6.801 1.00 88.38 184 ASP A CA 1
ATOM 1452 C C . ASP A 1 184 ? 21.033 10.798 -7.046 1.00 88.38 184 ASP A C 1
ATOM 1454 O O . ASP A 1 184 ? 20.705 9.800 -7.692 1.00 88.38 184 ASP A O 1
ATOM 1458 N N . ALA A 1 185 ? 22.264 10.930 -6.544 1.00 90.88 185 ALA A N 1
ATOM 1459 C CA . ALA A 1 185 ? 23.292 9.910 -6.698 1.00 90.88 185 ALA A CA 1
ATOM 1460 C C . ALA A 1 185 ? 22.995 8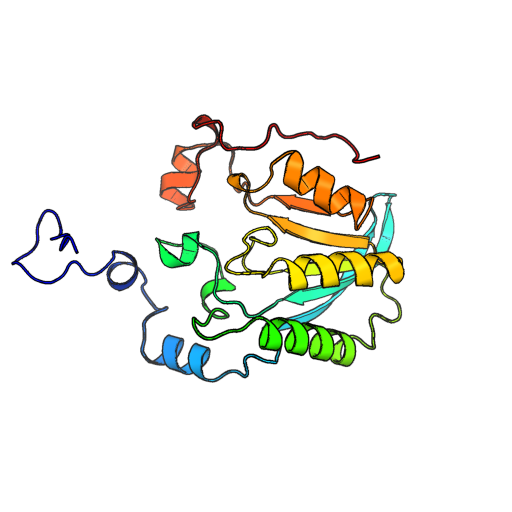.696 -5.808 1.00 90.88 185 ALA A C 1
ATOM 1462 O O . ALA A 1 185 ? 23.145 7.554 -6.251 1.00 90.88 185 ALA A O 1
ATOM 1463 N N . VAL A 1 186 ? 22.510 8.910 -4.584 1.00 91.19 186 VAL A N 1
ATOM 1464 C CA . VAL A 1 186 ? 22.053 7.822 -3.706 1.00 91.19 186 VAL A CA 1
ATOM 1465 C C . VAL A 1 186 ? 20.870 7.095 -4.339 1.00 91.19 186 VAL A C 1
ATOM 1467 O O . VAL A 1 186 ? 20.914 5.872 -4.500 1.00 91.19 186 VAL A O 1
ATOM 1470 N N . LEU A 1 187 ? 19.847 7.833 -4.775 1.00 89.00 187 LEU A N 1
ATOM 1471 C CA . LEU A 1 187 ? 18.662 7.239 -5.388 1.00 89.00 187 LEU A CA 1
ATOM 1472 C C . LEU A 1 187 ? 19.000 6.456 -6.650 1.00 89.00 187 LEU A C 1
ATOM 1474 O O . LEU A 1 187 ? 18.530 5.333 -6.822 1.00 89.00 187 LEU A O 1
ATOM 1478 N N . ARG A 1 188 ? 19.853 7.008 -7.513 1.00 84.81 188 ARG A N 1
ATOM 1479 C CA . ARG A 1 188 ? 20.222 6.365 -8.772 1.00 84.81 188 ARG A CA 1
ATOM 1480 C C . ARG A 1 188 ? 21.136 5.160 -8.579 1.00 84.81 188 ARG A C 1
ATOM 1482 O O . ARG A 1 188 ? 20.897 4.131 -9.201 1.00 84.81 188 ARG A O 1
ATOM 1489 N N . PHE A 1 189 ? 22.188 5.286 -7.772 1.00 86.19 189 PHE A N 1
ATOM 1490 C CA . PHE A 1 189 ? 23.277 4.302 -7.749 1.00 86.19 189 PHE A CA 1
ATOM 1491 C C . PHE A 1 189 ? 23.218 3.320 -6.576 1.00 86.19 189 PHE A C 1
ATOM 1493 O O . PHE A 1 189 ? 23.779 2.236 -6.694 1.00 86.19 189 PHE A O 1
ATOM 1500 N N . HIS A 1 190 ? 22.538 3.659 -5.476 1.00 87.31 190 HIS A N 1
ATOM 1501 C CA . HIS A 1 190 ? 22.463 2.799 -4.286 1.00 87.31 190 HIS A CA 1
ATOM 1502 C C . HIS A 1 190 ? 21.074 2.181 -4.121 1.00 87.31 190 HIS A C 1
ATOM 1504 O O . HIS A 1 190 ? 20.948 0.990 -3.842 1.00 87.31 190 HIS A O 1
ATOM 1510 N N . VAL A 1 191 ? 20.026 2.976 -4.345 1.00 88.06 191 VAL A N 1
ATOM 1511 C CA . VAL A 1 191 ? 18.630 2.522 -4.246 1.00 88.06 191 VAL A CA 1
ATOM 1512 C C . VAL A 1 191 ? 18.106 1.969 -5.574 1.00 88.06 191 VAL A C 1
ATOM 1514 O O . VAL A 1 191 ? 17.215 1.119 -5.578 1.00 88.06 191 VAL A O 1
ATOM 1517 N N . ASN A 1 192 ? 18.648 2.441 -6.703 1.00 86.69 192 ASN A N 1
ATOM 1518 C CA . ASN A 1 192 ? 18.106 2.211 -8.045 1.00 86.69 192 ASN A CA 1
ATOM 1519 C C . ASN A 1 192 ? 16.625 2.619 -8.124 1.00 86.69 192 ASN A C 1
ATOM 1521 O O . ASN A 1 192 ? 15.770 1.816 -8.487 1.00 86.69 192 ASN A O 1
ATOM 1525 N N . LYS A 1 193 ? 16.296 3.848 -7.712 1.00 84.19 193 LYS A N 1
ATOM 1526 C CA . LYS A 1 193 ? 14.930 4.388 -7.736 1.00 84.19 193 LYS A CA 1
ATOM 1527 C C . LYS A 1 193 ? 14.585 4.925 -9.129 1.00 84.19 193 LYS A C 1
ATOM 1529 O O . LYS A 1 193 ? 15.434 5.455 -9.841 1.00 84.19 193 LYS A O 1
ATOM 1534 N N . GLY A 1 194 ? 13.310 4.818 -9.501 1.00 77.56 194 GLY A N 1
ATOM 1535 C CA . GLY A 1 194 ? 12.791 5.268 -10.797 1.00 77.56 194 GLY A CA 1
ATOM 1536 C C . GLY A 1 194 ? 12.493 6.769 -10.919 1.00 77.56 194 GLY A C 1
ATOM 1537 O O . GLY A 1 194 ? 11.905 7.160 -11.924 1.00 77.56 194 GLY A O 1
ATOM 1538 N N . PHE A 1 195 ? 12.856 7.594 -9.928 1.00 82.50 195 PHE A N 1
ATOM 1539 C CA . PHE A 1 195 ? 12.671 9.053 -9.937 1.00 82.50 195 PHE A CA 1
ATOM 1540 C C . PHE A 1 195 ? 13.906 9.773 -9.369 1.00 82.50 195 PHE A C 1
ATOM 1542 O O . PHE A 1 195 ? 14.753 9.146 -8.730 1.00 82.50 195 PHE A O 1
ATOM 1549 N N . SER A 1 196 ? 13.998 11.088 -9.591 1.00 74.88 196 SER A N 1
ATOM 1550 C CA . SER A 1 196 ? 15.006 11.957 -8.969 1.00 74.88 196 SER A CA 1
ATOM 1551 C C . SER A 1 196 ? 14.346 13.234 -8.414 1.00 74.88 196 SER A C 1
ATOM 1553 O O . SER A 1 196 ? 13.532 13.840 -9.119 1.00 74.88 196 SER A O 1
ATOM 1555 N N . PRO A 1 197 ? 14.676 13.666 -7.184 1.00 72.88 197 PRO A N 1
ATOM 1556 C CA . PRO A 1 197 ? 14.215 14.923 -6.604 1.00 72.88 197 PRO A CA 1
ATOM 1557 C C . PRO A 1 197 ? 14.462 16.144 -7.495 1.00 72.88 197 PRO A C 1
ATOM 1559 O O . PRO A 1 197 ? 13.565 16.971 -7.657 1.00 72.88 197 PRO A O 1
ATOM 1562 N N . SER A 1 198 ? 15.643 16.244 -8.117 1.00 69.88 198 SER A N 1
ATOM 1563 C CA . SER A 1 198 ? 15.998 17.407 -8.947 1.00 69.88 198 SER A CA 1
ATOM 1564 C C . SER A 1 198 ? 15.189 17.511 -10.246 1.00 69.88 198 SER A C 1
ATOM 1566 O O . SER A 1 198 ? 15.068 18.594 -10.815 1.00 69.88 198 SER A O 1
ATOM 1568 N N . SER A 1 199 ? 14.575 16.412 -10.694 1.00 61.03 199 SER A N 1
ATOM 1569 C CA . SER A 1 199 ? 13.752 16.381 -11.908 1.00 61.03 199 SER A CA 1
ATOM 1570 C C . SER A 1 199 ? 12.374 17.050 -11.764 1.00 61.03 199 SER A C 1
ATOM 1572 O O . SER A 1 199 ? 11.599 17.050 -12.717 1.00 61.03 199 SER A O 1
ATOM 1574 N N . GLY A 1 200 ? 12.046 17.606 -10.588 1.00 54.00 200 GLY A N 1
ATOM 1575 C CA . GLY A 1 200 ? 10.772 18.291 -10.331 1.00 54.00 200 GLY A CA 1
ATOM 1576 C C . GLY A 1 200 ? 9.558 17.359 -10.251 1.00 54.00 200 GLY A C 1
ATOM 1577 O O . GLY A 1 200 ? 8.429 17.830 -10.191 1.00 54.00 200 GLY A O 1
ATOM 1578 N N . THR A 1 201 ? 9.780 16.041 -10.248 1.00 49.66 201 THR A N 1
ATOM 1579 C CA . THR A 1 201 ? 8.729 15.021 -10.095 1.00 49.66 201 THR A CA 1
ATOM 1580 C C . THR A 1 201 ? 8.492 14.614 -8.642 1.00 49.66 201 THR A C 1
ATOM 1582 O O . THR A 1 201 ? 7.547 13.882 -8.369 1.00 49.66 201 THR A O 1
ATOM 1585 N N . ALA A 1 202 ? 9.312 15.077 -7.695 1.00 48.34 202 ALA A N 1
ATOM 1586 C CA . ALA A 1 202 ? 9.036 14.874 -6.279 1.00 48.34 202 ALA A CA 1
ATOM 1587 C C . ALA A 1 202 ? 7.957 15.872 -5.811 1.00 48.34 202 ALA A C 1
ATOM 1589 O O . ALA A 1 202 ? 8.078 17.065 -6.104 1.00 48.34 202 ALA A O 1
ATOM 1590 N N . PRO A 1 203 ? 6.923 15.429 -5.073 1.00 44.47 203 PRO A N 1
ATOM 1591 C CA . PRO A 1 203 ? 5.966 16.332 -4.459 1.00 44.47 203 PRO A CA 1
ATOM 1592 C C . PRO A 1 203 ? 6.749 17.273 -3.548 1.00 44.47 203 PRO A C 1
ATOM 1594 O O . PRO A 1 203 ? 7.630 16.833 -2.803 1.00 44.47 203 PRO A O 1
ATOM 1597 N N . SER A 1 204 ? 6.442 18.572 -3.598 1.00 42.53 204 SER A N 1
ATOM 1598 C CA . SER A 1 204 ? 6.880 19.487 -2.547 1.00 42.53 204 SER A CA 1
ATOM 1599 C C . SER A 1 204 ? 6.452 18.856 -1.229 1.00 42.53 204 SER A C 1
ATOM 1601 O O . SER A 1 204 ? 5.257 18.613 -1.057 1.00 42.53 204 SER A O 1
ATOM 1603 N N . ILE A 1 205 ? 7.408 18.509 -0.363 1.00 37.69 205 ILE A N 1
ATOM 1604 C CA . ILE A 1 205 ? 7.150 17.850 0.921 1.00 37.69 205 ILE A CA 1
ATOM 1605 C C . ILE A 1 205 ? 6.258 18.794 1.725 1.00 37.69 205 ILE A C 1
ATOM 1607 O O . ILE A 1 205 ? 6.725 19.717 2.388 1.00 37.69 205 ILE A O 1
ATOM 1611 N N . CYS A 1 206 ? 4.950 18.613 1.594 1.00 29.25 206 CYS A N 1
ATOM 1612 C CA . CYS A 1 206 ? 3.967 19.408 2.285 1.00 29.25 206 CYS A CA 1
ATOM 1613 C C . CYS A 1 206 ? 3.813 18.734 3.639 1.00 29.25 206 CYS A C 1
ATOM 1615 O O . CYS A 1 206 ? 3.020 17.813 3.813 1.00 29.25 206 CYS A O 1
ATOM 1617 N N . SER A 1 207 ? 4.604 19.176 4.612 1.00 31.03 207 SER A N 1
ATOM 1618 C CA . SER A 1 207 ? 4.280 18.999 6.022 1.00 31.03 207 SER A CA 1
ATOM 1619 C C . SER A 1 207 ? 3.042 19.852 6.330 1.00 31.03 207 SER A C 1
ATOM 1621 O O . SER A 1 207 ? 3.128 20.913 6.943 1.00 31.03 207 SER A O 1
ATOM 1623 N N . GLY A 1 208 ? 1.892 19.457 5.803 1.00 29.31 208 GLY A N 1
ATOM 1624 C CA . GLY A 1 208 ? 0.619 20.117 6.020 1.00 29.31 208 GLY A CA 1
ATOM 1625 C C . GLY A 1 208 ? -0.369 19.050 6.429 1.00 29.31 208 GLY A C 1
ATOM 1626 O O . GLY A 1 208 ? -0.598 18.113 5.670 1.00 29.31 208 GLY A O 1
ATOM 1627 N N . ARG A 1 209 ? -0.925 19.176 7.639 1.00 30.94 209 ARG A N 1
ATOM 1628 C CA . ARG A 1 209 ? -2.118 18.421 8.026 1.00 30.94 209 ARG A CA 1
ATOM 1629 C C . ARG A 1 209 ? -3.129 18.566 6.890 1.00 30.94 209 ARG A C 1
ATOM 1631 O O . ARG A 1 209 ? -3.528 19.688 6.586 1.00 30.94 209 ARG A O 1
ATOM 1638 N N . MET A 1 210 ? -3.491 17.453 6.259 1.00 33.56 210 MET A N 1
ATOM 1639 C CA . MET A 1 210 ? -4.714 17.401 5.470 1.00 33.56 210 MET A CA 1
ATOM 1640 C C . MET A 1 210 ? -5.845 17.589 6.482 1.00 33.56 210 MET A C 1
ATOM 1642 O O . MET A 1 210 ? -6.017 16.751 7.368 1.00 33.56 210 MET A O 1
ATOM 1646 N N . ALA A 1 211 ? -6.441 18.781 6.454 1.00 32.41 211 ALA A N 1
ATOM 1647 C CA . ALA A 1 211 ? -7.555 19.170 7.310 1.00 32.41 211 ALA A CA 1
ATOM 1648 C C . ALA A 1 211 ? -8.827 18.414 6.923 1.00 32.41 211 ALA A C 1
ATOM 1650 O O . ALA A 1 211 ? -8.969 18.101 5.719 1.00 32.41 211 ALA A O 1
#

Radius of gyration: 18.71 Å; chains: 1; bounding box: 44×42×55 Å

Secondary structure (DSSP, 8-state):
----B-TT-SS-B---HHHHH-TTTTSHHHHHHHTTS-TTS-SEEEEEEEE-TTS-EEEEEEEE--BS--TTTTTT--TT-GGGGGB-TT--HHHHHHHHHHHHHHTTTTTT-SEEEEESTT-TT-TTTS-HHHHHHHHHHHHHTT-EEEEEE-GGG--HHHHHHHHHHSTT-EEEE----S-HHHIIIII--S--GGGT-SPP-------

Sequence (211 aa):
MAQASGMLGDGSKAVKVHHLVKAPENTPESVRRRESWDATEPATVYKTPEILPDGTHCTAATVIFRTRGCAWWWKSGCTFCGYFNDVRDDVTADDLFAQWDEAKLRLDDFEGCSMVKVYTSGTFFEDRENPPEWQEAILKETHERGLHLVIEAQAQMCTPEKFAWVAERHPGCTVAIGLEAYDDAVLRFHVNKGFSPSSGTAPSICSGRMA